Protein AF-F9RQT8-F1 (afdb_monomer_lite)

InterPro domains:
  IPR041223 ApeA, N-terminal domain [PF18862] (18-236)

Foldseek 3Di:
DPQDFDWLQDWDWFWWWWADPNDIWIWIFISHNLDFTKTQTPDPPPCLQAPAKDFDQDWIWIQGPPDRKIKIFARWMRHHGNMITGQKIKTDDDDDPQQFKKKWFKFQPQQQQVAPWDWDDDPVDIDTDQDTDKDWEWADAPRWIKIKMKDKDWDWDDPDPPDIDIDIGIIMMMGTPDTHDDPVRQVVVSVLVQLLVCVQFVANMWGGWMWGARPVCRVPIMIMGGRFNDNDSHRDNHNVNGPHRPVCCVVVVCVHVSVHCSRPDCCSVPVRCVRGPSPSPPVPPCVVVVVVVVVVVVVVVCCVVCVPVWDFDDPVVLVVVLVVVVVVLVVVVVVDPDDPVRVVVSVVVNVVSVPDDRTNDDDD

Sequence (364 aa):
MSKMALNFFENYKFTVKFNFDDKDLTGVLCLNQSGIPSLEIHTDNYFLQFEERRVIREPITCYEIGSNKVFTLHQSELQRGAVIICGFVTTGASIPIDVDLIEVHLTGISTWFERLRSSEITETEFRRCTSVEKFSVNFNFKNNDYTIENHRYVSSTAMTSTEHHLKIQDCFIVKKTNGTFTLNEAESIALEIRSLFSLLLGYSLSIKKLYLIPSKKRGDYQSLIFPSVTYEDKPFDYYQKTLCHVDNLFNWNLWESIIQSYFKVKSFRTIWNRLIIPLSRSKSGTWEYAILSVVVTLEMYCEQESKGKGHKLNRDKYNELKSQLNKTLETFVDENVLSSEDLSVLEGFEIALSNLKNTSHPTL

Secondary structure (DSSP, 8-state):
-------TTS-EEEEEEEEETTEEEEEEEEE-TTS--EEEEE---HHHHH--EEE--SPEEEEETTS--EEEEES-EEETTTEEE-SEEEESSSPPTTEEEEEEEETTHHHHHHTT--EEE-SS-EEE-------EEEEEETTEEEEEEEEEEEEEEESSSS-EEEEEEEEEEEEESSS---HHHHHHHHHHHHHHHHHHHTS---EEEEEEEETT-GGG-EEEE-------S-S-SSGGGSSS-HHHHHHTT-HHHHHHHHHH-HHHHHHTTTTS--GGGTTT--HHHHHHHHHHHHHHHHHHHHTT------HHHHHHHHHHHHHHHHHHHHHS---HHHHHHHHHHHHHHHT----SS---

Organism: NCBI:txid870967

Radius of gyration: 29.22 Å; chains: 1; bounding box: 83×56×71 Å

pLDDT: mean 81.2, std 13.14, range [31.3, 97.56]

Structure (mmCIF, N/CA/C/O backbone):
data_AF-F9RQT8-F1
#
_entry.id   AF-F9RQT8-F1
#
loop_
_atom_site.group_PDB
_atom_site.id
_atom_site.type_symbol
_atom_site.label_atom_id
_atom_site.label_alt_id
_atom_site.label_comp_id
_atom_site.label_asym_id
_atom_site.label_entity_id
_atom_site.label_seq_id
_atom_site.pdbx_PDB_ins_code
_atom_site.Cartn_x
_atom_site.Cartn_y
_atom_site.Cartn_z
_atom_site.occupancy
_atom_site.B_iso_or_equiv
_atom_site.auth_seq_id
_atom_site.auth_comp_id
_atom_site.auth_asym_id
_atom_site.auth_atom_id
_atom_site.pdbx_PDB_model_num
ATOM 1 N N . MET A 1 1 ? 24.099 3.846 2.166 1.00 31.30 1 MET A N 1
ATOM 2 C CA . MET A 1 1 ? 23.333 4.800 1.334 1.00 31.30 1 MET A CA 1
ATOM 3 C C . MET A 1 1 ? 21.859 4.608 1.638 1.00 31.30 1 MET A C 1
ATOM 5 O O . MET A 1 1 ? 21.396 3.478 1.570 1.00 31.30 1 MET A O 1
ATOM 9 N N . SER A 1 2 ? 21.156 5.666 2.047 1.00 35.22 2 SER A N 1
ATOM 10 C CA . SER A 1 2 ? 19.711 5.615 2.299 1.00 35.22 2 SER A CA 1
ATOM 11 C C . SER A 1 2 ? 18.995 5.331 0.977 1.00 35.22 2 SER A C 1
ATOM 13 O O . SER A 1 2 ? 19.032 6.165 0.072 1.00 35.22 2 SER A O 1
ATOM 15 N N . LYS A 1 3 ? 18.416 4.135 0.820 1.00 53.91 3 LYS A N 1
ATOM 16 C CA . LYS A 1 3 ? 17.521 3.852 -0.305 1.00 53.91 3 LYS A CA 1
ATOM 17 C C . LYS A 1 3 ? 16.312 4.768 -0.145 1.00 53.91 3 LYS A C 1
ATOM 19 O O . LYS A 1 3 ? 15.669 4.773 0.901 1.00 53.91 3 LYS A O 1
ATOM 24 N N . MET A 1 4 ? 16.061 5.602 -1.149 1.00 49.84 4 MET A N 1
ATOM 25 C CA . MET A 1 4 ? 15.020 6.623 -1.090 1.00 49.84 4 MET A CA 1
ATOM 26 C C . MET A 1 4 ? 13.660 5.960 -0.836 1.00 49.84 4 MET A C 1
ATOM 28 O O . MET A 1 4 ? 13.161 5.190 -1.656 1.00 49.84 4 MET A O 1
ATOM 32 N N . ALA A 1 5 ? 13.067 6.256 0.318 1.00 62.16 5 ALA A N 1
ATOM 33 C CA . ALA A 1 5 ? 11.741 5.785 0.683 1.00 62.16 5 ALA A CA 1
ATOM 34 C C . ALA A 1 5 ? 10.680 6.625 -0.040 1.00 62.16 5 ALA A C 1
ATOM 36 O O . ALA A 1 5 ? 10.132 7.558 0.546 1.00 62.16 5 ALA A O 1
ATOM 37 N N . LEU A 1 6 ? 10.425 6.304 -1.310 1.00 66.94 6 LEU A N 1
ATOM 38 C CA . LEU A 1 6 ? 9.385 6.942 -2.119 1.00 66.94 6 LEU A CA 1
ATOM 39 C C . LEU A 1 6 ? 8.018 6.794 -1.443 1.00 66.94 6 LEU A C 1
ATOM 41 O O . LEU A 1 6 ? 7.673 5.728 -0.927 1.00 66.94 6 LEU A O 1
ATOM 45 N N . ASN A 1 7 ? 7.273 7.893 -1.405 1.00 66.94 7 ASN A N 1
ATOM 46 C CA . ASN A 1 7 ? 5.955 7.981 -0.797 1.00 66.94 7 ASN A CA 1
ATOM 47 C C . ASN A 1 7 ? 4.893 8.020 -1.896 1.00 66.94 7 ASN A C 1
ATOM 49 O O . ASN A 1 7 ? 4.945 8.872 -2.772 1.00 66.94 7 ASN A O 1
ATOM 53 N N . PHE A 1 8 ? 3.907 7.130 -1.836 1.00 64.81 8 PHE A N 1
ATOM 54 C CA . PHE A 1 8 ? 2.882 7.004 -2.878 1.00 64.81 8 PHE A CA 1
ATOM 55 C C . PHE A 1 8 ? 1.975 8.242 -3.025 1.00 64.81 8 PHE A C 1
ATOM 57 O O . PHE A 1 8 ? 1.252 8.355 -4.012 1.00 64.81 8 PHE A O 1
ATOM 64 N N . PHE A 1 9 ? 1.993 9.155 -2.051 1.00 65.69 9 PHE A N 1
ATOM 65 C CA . PHE A 1 9 ? 1.210 10.396 -2.070 1.00 65.69 9 PHE A CA 1
ATOM 66 C C . PHE A 1 9 ? 1.952 11.598 -2.649 1.00 65.69 9 PHE A C 1
ATOM 68 O O . PHE A 1 9 ? 1.375 12.674 -2.761 1.00 65.69 9 PHE A O 1
ATOM 75 N N . GLU A 1 10 ? 3.225 11.441 -2.994 1.00 73.94 10 GLU A N 1
ATOM 76 C CA . GLU A 1 10 ? 4.016 12.504 -3.601 1.00 73.94 10 GLU A CA 1
ATOM 77 C C . GLU A 1 10 ? 4.075 12.299 -5.116 1.00 73.94 10 GLU A C 1
ATOM 79 O O . GLU A 1 10 ? 4.169 11.174 -5.606 1.00 73.94 10 GLU A O 1
ATOM 84 N N . ASN A 1 11 ? 4.026 13.400 -5.865 1.00 80.62 11 ASN A N 1
ATOM 85 C CA . ASN A 1 11 ? 4.242 13.373 -7.305 1.00 80.62 11 ASN A CA 1
ATOM 86 C C . ASN A 1 11 ? 5.742 13.411 -7.583 1.00 80.62 11 ASN A C 1
ATOM 88 O O . ASN A 1 11 ? 6.412 14.390 -7.247 1.00 80.62 11 ASN A O 1
ATOM 92 N N . TYR A 1 12 ? 6.255 12.381 -8.247 1.00 85.56 12 TYR A N 1
ATOM 93 C CA . TYR A 1 12 ? 7.636 12.356 -8.707 1.00 85.56 12 TYR A CA 1
ATOM 94 C C . TYR A 1 12 ? 7.704 12.306 -10.227 1.00 85.56 12 TYR A C 1
ATOM 96 O O . TYR A 1 12 ? 6.996 11.534 -10.873 1.00 85.56 12 TYR A O 1
ATOM 104 N N . LYS A 1 13 ? 8.611 13.106 -10.790 1.00 90.88 13 LYS A N 1
ATOM 105 C CA . LYS A 1 13 ? 8.991 13.052 -12.199 1.00 90.88 13 LYS A CA 1
ATOM 106 C C . LYS A 1 13 ? 10.493 12.862 -12.288 1.00 90.88 13 LYS A C 1
ATOM 108 O O . LYS A 1 13 ? 11.245 13.662 -11.735 1.00 90.88 13 LYS A O 1
ATOM 113 N N . PHE A 1 14 ? 10.914 11.814 -12.980 1.00 92.19 14 PHE A N 1
ATOM 114 C CA . PHE A 1 14 ? 12.321 11.492 -13.176 1.00 92.19 14 PHE A CA 1
ATOM 115 C C . PHE A 1 14 ? 12.623 11.435 -14.666 1.00 92.19 14 PHE A C 1
ATOM 117 O O . PHE A 1 14 ? 12.021 10.644 -15.388 1.00 92.19 14 PHE A O 1
ATOM 124 N N . THR A 1 15 ? 13.581 12.232 -15.128 1.00 95.75 15 THR A N 1
ATOM 125 C CA . THR A 1 15 ? 14.114 12.069 -16.482 1.00 95.75 15 THR A CA 1
ATOM 126 C C . THR A 1 15 ? 15.036 10.858 -16.483 1.00 95.75 15 THR A C 1
ATOM 128 O O . THR A 1 15 ? 16.015 10.827 -15.736 1.00 95.75 15 THR A O 1
ATOM 131 N N . VAL A 1 16 ? 14.728 9.850 -17.295 1.00 96.12 16 VAL A N 1
ATOM 132 C CA . VAL A 1 16 ? 15.404 8.549 -17.266 1.00 96.12 16 VAL A CA 1
ATOM 133 C C . VAL A 1 16 ? 15.956 8.143 -18.631 1.00 96.12 16 VAL A C 1
ATOM 135 O O . VAL A 1 16 ? 15.436 8.538 -19.674 1.00 96.12 16 VAL A O 1
ATOM 138 N N . LYS A 1 17 ? 17.008 7.323 -18.606 1.00 96.25 17 LYS A N 1
ATOM 139 C CA . LYS A 1 17 ? 17.522 6.532 -19.730 1.00 96.25 17 LYS A CA 1
ATOM 140 C C . LYS A 1 17 ? 17.153 5.072 -19.530 1.00 96.25 17 LYS A C 1
ATOM 142 O O . LYS A 1 17 ? 17.257 4.565 -18.414 1.00 96.25 17 LYS A O 1
ATOM 147 N N . PHE A 1 18 ? 16.740 4.398 -20.589 1.00 95.31 18 PHE A N 1
ATOM 148 C CA . PHE A 1 18 ? 16.357 2.990 -20.541 1.00 95.31 18 PHE A CA 1
ATOM 149 C C . PHE A 1 18 ? 16.546 2.348 -21.911 1.00 95.31 18 PHE A C 1
ATOM 151 O O . PHE A 1 18 ? 16.552 3.039 -22.928 1.00 95.31 18 PHE A O 1
ATOM 158 N N . ASN A 1 19 ? 16.693 1.028 -21.923 1.00 92.62 19 ASN A N 1
ATOM 159 C CA . ASN A 1 19 ? 16.729 0.253 -23.153 1.00 92.62 19 ASN A CA 1
ATOM 160 C C . ASN A 1 19 ? 15.336 -0.324 -23.434 1.00 92.62 19 ASN A C 1
ATOM 162 O O . ASN A 1 19 ? 14.694 -0.868 -22.531 1.00 92.62 19 ASN A O 1
ATOM 166 N N . PHE A 1 20 ? 14.857 -0.170 -24.664 1.00 91.88 20 PHE A N 1
ATOM 167 C CA . PHE A 1 20 ? 13.572 -0.695 -25.113 1.00 91.88 20 PHE A CA 1
ATOM 168 C C . PHE A 1 20 ? 13.659 -1.050 -26.597 1.00 91.88 20 PHE A C 1
ATOM 170 O O . PHE A 1 20 ? 14.084 -0.221 -27.399 1.00 91.88 20 PHE A O 1
ATOM 177 N N . ASP A 1 21 ? 13.273 -2.276 -26.957 1.00 87.94 21 ASP A N 1
ATOM 178 C CA . ASP A 1 21 ? 13.437 -2.843 -28.307 1.00 87.94 21 ASP A CA 1
ATOM 179 C C . ASP A 1 21 ? 14.866 -2.678 -28.856 1.00 87.94 21 ASP A C 1
ATOM 181 O O . ASP A 1 21 ? 15.069 -2.202 -29.976 1.00 87.94 21 ASP A O 1
ATOM 185 N N . ASP A 1 22 ? 15.860 -3.015 -28.027 1.00 87.50 22 ASP A N 1
ATOM 186 C CA . ASP A 1 22 ? 17.293 -2.920 -28.332 1.00 87.50 22 ASP A CA 1
ATOM 187 C C . ASP A 1 22 ? 17.774 -1.502 -28.693 1.00 87.50 22 ASP A C 1
ATOM 189 O O . ASP A 1 22 ? 18.835 -1.317 -29.295 1.00 87.50 22 ASP A O 1
ATOM 193 N N . LYS A 1 23 ? 17.011 -0.474 -28.304 1.00 90.75 23 LYS A N 1
ATOM 194 C CA . LYS A 1 23 ? 17.364 0.935 -28.482 1.00 90.75 23 LYS A CA 1
ATOM 195 C C . LYS A 1 23 ? 17.442 1.643 -27.145 1.00 90.75 23 LYS A C 1
ATOM 197 O O . LYS A 1 23 ? 16.545 1.535 -26.311 1.00 90.75 23 LYS A O 1
ATOM 202 N N . ASP A 1 24 ? 18.491 2.437 -26.983 1.00 93.31 24 ASP A N 1
ATOM 203 C CA . ASP A 1 24 ? 18.615 3.330 -25.841 1.00 93.31 24 ASP A CA 1
ATOM 204 C C . ASP A 1 24 ? 17.757 4.573 -26.071 1.00 93.31 24 ASP A C 1
ATOM 206 O O . ASP A 1 24 ? 17.967 5.344 -27.011 1.00 93.31 24 ASP A O 1
ATOM 210 N N . LEU A 1 25 ? 16.768 4.754 -25.202 1.00 95.06 25 LEU A N 1
ATOM 211 C CA . LEU A 1 25 ? 15.800 5.838 -25.250 1.00 95.06 25 LEU A CA 1
ATOM 212 C C . LEU A 1 25 ? 15.901 6.703 -23.994 1.00 95.06 25 LEU A C 1
ATOM 214 O O . LEU A 1 25 ? 16.476 6.327 -22.967 1.00 95.06 25 LEU A O 1
ATOM 218 N N . THR A 1 26 ? 15.318 7.894 -24.091 1.00 96.25 26 THR A N 1
ATOM 219 C CA . THR A 1 26 ? 15.101 8.776 -22.943 1.00 96.25 26 THR A CA 1
ATOM 220 C C . THR A 1 26 ? 13.615 9.005 -22.753 1.00 96.25 26 THR A C 1
ATOM 222 O O . THR A 1 26 ? 12.831 8.863 -23.690 1.00 96.25 26 THR A O 1
ATOM 225 N N . GLY A 1 27 ? 13.221 9.345 -21.536 1.00 95.94 27 GLY A N 1
ATOM 226 C CA . GLY A 1 27 ? 11.827 9.609 -21.223 1.00 95.94 27 GLY A CA 1
ATOM 227 C C . GLY A 1 27 ? 11.650 10.192 -19.837 1.00 95.94 27 GLY A C 1
ATOM 228 O O . GLY A 1 27 ? 12.627 10.451 -19.127 1.00 95.94 27 GLY A O 1
ATOM 229 N N . VAL A 1 28 ? 10.395 10.376 -19.449 1.00 96.06 28 VAL A N 1
ATOM 230 C CA . VAL A 1 28 ? 10.015 10.857 -18.121 1.00 96.06 28 VAL A CA 1
ATOM 231 C C . VAL A 1 28 ? 9.209 9.777 -17.414 1.00 96.06 28 VAL A C 1
ATOM 233 O O . VAL A 1 28 ? 8.109 9.432 -17.836 1.00 96.06 28 VAL A O 1
ATOM 236 N N . LEU A 1 29 ? 9.765 9.242 -16.326 1.00 93.75 29 LEU A N 1
ATOM 237 C CA . LEU A 1 29 ? 9.053 8.364 -15.404 1.00 93.75 29 LEU A CA 1
ATOM 238 C C . LEU A 1 29 ? 8.240 9.225 -14.432 1.00 93.75 29 LEU A C 1
ATOM 240 O O . LEU A 1 29 ? 8.802 9.927 -13.588 1.00 93.75 29 LEU A O 1
ATOM 244 N N . CYS A 1 30 ? 6.922 9.138 -14.547 1.00 89.81 30 CYS A N 1
ATOM 245 C CA . CYS A 1 30 ? 5.941 9.792 -13.699 1.00 89.81 30 CYS A CA 1
ATOM 246 C C . CYS A 1 30 ? 5.392 8.793 -12.671 1.00 89.81 30 CYS A C 1
ATOM 248 O O . CYS A 1 30 ? 4.695 7.832 -13.010 1.00 89.81 30 CYS A O 1
ATOM 250 N N . LEU A 1 31 ? 5.679 9.046 -11.395 1.00 85.38 31 LEU A N 1
ATOM 251 C CA . LEU A 1 31 ? 5.031 8.388 -10.263 1.00 85.38 31 LEU A CA 1
ATOM 252 C C . LEU A 1 31 ? 4.041 9.395 -9.675 1.00 85.38 31 LEU A C 1
ATOM 254 O O . LEU A 1 31 ? 4.418 10.250 -8.876 1.00 85.38 31 LEU A O 1
ATOM 258 N N . ASN A 1 32 ? 2.797 9.344 -10.145 1.00 69.56 32 ASN A N 1
ATOM 259 C CA . ASN A 1 32 ? 1.766 10.306 -9.768 1.00 69.56 32 ASN A CA 1
ATOM 260 C C . ASN A 1 32 ? 0.979 9.825 -8.542 1.00 69.56 32 ASN A C 1
ATOM 262 O O . ASN A 1 32 ? 0.642 8.643 -8.430 1.00 69.56 32 ASN A O 1
ATOM 266 N N . GLN A 1 33 ? 0.601 10.767 -7.681 1.00 65.00 33 GLN A N 1
ATOM 267 C CA . GLN A 1 33 ? -0.395 10.570 -6.638 1.00 65.00 33 GLN A CA 1
ATOM 268 C C . GLN A 1 33 ? -1.709 10.127 -7.291 1.00 65.00 33 GLN A C 1
ATOM 270 O O . GLN A 1 33 ? -2.244 10.809 -8.165 1.00 65.00 33 GLN A O 1
ATOM 275 N N . SER A 1 34 ? -2.246 8.990 -6.851 1.00 61.22 34 SER A N 1
ATOM 276 C CA . SER A 1 34 ? -3.512 8.435 -7.362 1.00 61.22 34 SER A CA 1
ATOM 277 C C . SER A 1 34 ? -3.517 8.117 -8.868 1.00 61.22 34 SER A C 1
ATOM 279 O O . SER A 1 34 ? -4.569 8.139 -9.506 1.00 61.22 34 SER A O 1
ATOM 281 N N . GLY A 1 35 ? -2.345 7.847 -9.455 1.00 67.81 35 GLY A N 1
ATOM 282 C CA . GLY A 1 35 ? -2.192 7.512 -10.870 1.00 67.81 35 GLY A CA 1
ATOM 283 C C . GLY A 1 35 ? -1.525 6.158 -11.096 1.00 67.81 35 GLY A C 1
ATOM 284 O O . GLY A 1 35 ? -0.867 5.599 -10.217 1.00 67.81 35 GLY A O 1
ATOM 285 N N . ILE A 1 36 ? -1.679 5.631 -12.310 1.00 79.25 36 ILE A N 1
ATOM 286 C CA . ILE A 1 36 ? -0.882 4.493 -12.771 1.00 79.25 36 ILE A CA 1
ATOM 287 C C . ILE A 1 36 ? 0.530 5.016 -13.081 1.00 79.25 36 ILE A C 1
ATOM 289 O O . ILE A 1 36 ? 0.647 5.989 -13.836 1.00 79.25 36 ILE A O 1
ATOM 293 N N . PRO A 1 37 ? 1.600 4.417 -12.522 1.00 85.75 37 PRO A N 1
ATOM 294 C CA . PRO A 1 37 ? 2.961 4.786 -12.879 1.00 85.75 37 PRO A CA 1
ATOM 295 C C . PRO A 1 37 ? 3.173 4.664 -14.389 1.00 85.75 37 PRO A C 1
ATOM 297 O O . PRO A 1 37 ? 2.830 3.644 -14.999 1.00 85.75 37 PRO A O 1
ATOM 300 N N . SER A 1 38 ? 3.717 5.719 -14.987 1.00 90.56 38 SER A N 1
ATOM 301 C CA . SER A 1 38 ? 3.847 5.847 -16.439 1.00 90.56 38 SER A CA 1
ATOM 302 C C . SER A 1 38 ? 5.225 6.355 -16.833 1.00 90.56 38 SER A C 1
ATOM 304 O O . SER A 1 38 ? 5.843 7.137 -16.117 1.00 90.56 38 SER A O 1
ATOM 306 N N . LEU A 1 39 ? 5.711 5.888 -17.975 1.00 94.12 39 LEU A N 1
ATOM 307 C CA . LEU A 1 39 ? 6.948 6.311 -18.608 1.00 94.12 39 LEU A CA 1
ATOM 308 C C . LEU A 1 39 ? 6.609 6.873 -19.985 1.00 94.12 39 LEU A C 1
ATOM 310 O O . LEU A 1 39 ? 6.245 6.131 -20.895 1.00 94.12 39 LEU A O 1
ATOM 314 N N . GLU A 1 40 ? 6.725 8.186 -20.120 1.00 94.81 40 GLU A N 1
ATOM 315 C CA . GLU A 1 40 ? 6.567 8.886 -21.393 1.00 94.81 40 GLU A CA 1
ATOM 316 C C . GLU A 1 40 ? 7.888 8.808 -22.160 1.00 94.81 40 GLU A C 1
ATOM 318 O O . GLU A 1 40 ? 8.921 9.277 -21.678 1.00 94.81 40 GLU A O 1
ATOM 323 N N . ILE A 1 41 ? 7.879 8.178 -23.334 1.00 94.88 41 ILE A N 1
ATOM 324 C CA . ILE A 1 41 ? 9.071 7.996 -24.163 1.00 94.88 41 ILE A CA 1
ATOM 325 C C . ILE A 1 41 ? 9.278 9.251 -25.019 1.00 94.88 41 ILE A C 1
ATOM 327 O O . ILE A 1 41 ? 8.413 9.622 -25.810 1.00 94.88 41 ILE A O 1
ATOM 331 N N . HIS A 1 42 ? 10.458 9.867 -24.945 1.00 93.81 42 HIS A N 1
ATOM 332 C CA . HIS A 1 42 ? 10.850 10.907 -25.894 1.00 93.81 42 HIS A CA 1
ATOM 333 C C . HIS A 1 42 ? 11.282 10.255 -27.210 1.00 93.81 42 HIS A C 1
ATOM 335 O O . HIS A 1 42 ? 12.414 9.781 -27.346 1.00 93.81 42 HIS A O 1
ATOM 341 N N . THR A 1 43 ? 10.370 10.186 -28.178 1.00 88.06 43 THR A N 1
ATOM 342 C CA . THR A 1 43 ? 10.649 9.580 -29.480 1.00 88.06 43 THR A CA 1
ATOM 343 C C . THR A 1 43 ? 9.835 10.210 -30.605 1.00 88.06 43 THR A C 1
ATOM 345 O O . THR A 1 43 ? 8.638 10.445 -30.457 1.00 88.06 43 THR A O 1
ATOM 348 N N . ASP A 1 44 ? 10.480 10.392 -31.759 1.00 86.56 44 ASP A N 1
ATOM 349 C CA . ASP A 1 44 ? 9.835 10.734 -33.036 1.00 86.56 44 ASP A CA 1
ATOM 350 C C . ASP A 1 44 ? 9.483 9.479 -33.858 1.00 86.56 44 ASP A C 1
ATOM 352 O O . ASP A 1 44 ? 9.101 9.555 -35.027 1.00 86.56 44 ASP A O 1
ATOM 356 N N . ASN A 1 45 ? 9.649 8.284 -33.278 1.00 86.25 45 ASN A N 1
ATOM 357 C CA . ASN A 1 45 ? 9.343 7.034 -33.958 1.00 86.25 45 ASN A CA 1
ATOM 358 C C . ASN A 1 45 ? 7.825 6.853 -34.085 1.00 86.25 45 ASN A C 1
ATOM 360 O O . ASN A 1 45 ? 7.152 6.466 -33.127 1.00 86.25 45 ASN A O 1
ATOM 364 N N . TYR A 1 46 ? 7.312 7.058 -35.299 1.00 85.44 46 TYR A N 1
ATOM 365 C CA . TYR A 1 46 ? 5.904 6.870 -35.648 1.00 85.44 46 TYR A CA 1
ATOM 366 C C . TYR A 1 46 ? 5.337 5.517 -35.196 1.00 85.44 46 TYR A C 1
ATOM 368 O O . TYR A 1 46 ? 4.204 5.467 -34.727 1.00 85.44 46 TYR A O 1
ATOM 376 N N . PHE A 1 47 ? 6.108 4.427 -35.262 1.00 84.12 47 PHE A N 1
ATOM 377 C CA . PHE A 1 47 ? 5.614 3.120 -34.819 1.00 84.12 47 PHE A CA 1
ATOM 378 C C . PHE A 1 47 ? 5.271 3.121 -33.326 1.00 84.12 47 PHE A C 1
ATOM 380 O O . PHE A 1 47 ? 4.192 2.679 -32.957 1.00 84.12 47 PHE A O 1
ATOM 387 N N . LEU A 1 48 ? 6.130 3.699 -32.482 1.00 85.38 48 LEU A N 1
ATOM 388 C CA . LEU A 1 48 ? 5.892 3.782 -31.036 1.00 85.38 48 LEU A CA 1
ATOM 389 C C . LEU A 1 48 ? 4.786 4.784 -30.677 1.00 85.38 48 LEU A C 1
ATOM 391 O O . LEU A 1 48 ? 4.078 4.597 -29.691 1.00 85.38 48 LEU A O 1
ATOM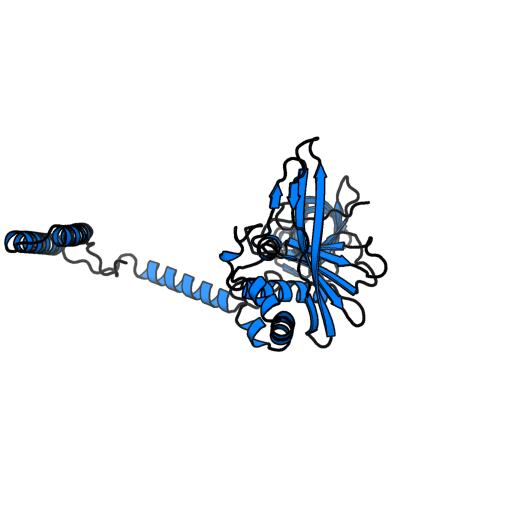 395 N N . GLN A 1 49 ? 4.621 5.850 -31.464 1.00 85.25 49 GLN A N 1
ATOM 396 C CA . GLN A 1 49 ? 3.586 6.857 -31.217 1.00 85.25 49 GLN A CA 1
ATOM 397 C C . GLN A 1 49 ? 2.173 6.352 -31.543 1.00 85.25 49 GLN A C 1
ATOM 399 O O . GLN A 1 49 ? 1.217 6.702 -30.845 1.00 85.25 49 GLN A O 1
ATOM 404 N N . PHE A 1 50 ? 2.033 5.540 -32.594 1.00 85.38 50 PHE A N 1
ATOM 405 C CA . PHE A 1 50 ? 0.738 5.076 -33.099 1.00 85.38 50 PHE A CA 1
ATOM 406 C C . PHE A 1 50 ? 0.392 3.632 -32.713 1.00 85.38 50 PHE A C 1
ATOM 408 O O . PHE A 1 50 ? -0.710 3.182 -33.020 1.00 85.38 50 PHE A O 1
ATOM 415 N N . GLU A 1 51 ? 1.279 2.916 -32.021 1.00 84.12 51 GLU A N 1
ATOM 416 C CA . GLU A 1 51 ? 0.975 1.591 -31.482 1.00 84.12 51 GLU A CA 1
ATOM 417 C C . GLU A 1 51 ? -0.143 1.681 -30.437 1.00 84.12 51 GLU A C 1
ATOM 419 O O . GLU A 1 51 ? -0.013 2.366 -29.425 1.00 84.12 51 GLU A O 1
ATOM 424 N N . GLU A 1 52 ? -1.272 1.013 -30.691 1.00 81.69 52 GLU A N 1
ATOM 425 C CA . GLU A 1 52 ? -2.441 1.111 -29.811 1.00 81.69 52 GLU A CA 1
ATOM 426 C C . GLU A 1 52 ? -2.172 0.484 -28.446 1.00 81.69 52 GLU A C 1
ATOM 428 O O . GLU A 1 52 ? -2.515 1.064 -27.414 1.00 81.69 52 GLU A O 1
ATOM 433 N N . ARG A 1 53 ? -1.580 -0.716 -28.452 1.00 88.06 53 ARG A N 1
ATOM 434 C CA . ARG A 1 53 ? -1.376 -1.517 -27.251 1.00 88.06 53 ARG A CA 1
ATOM 435 C C . ARG A 1 53 ? -0.351 -2.627 -27.472 1.00 88.06 53 ARG A C 1
ATOM 437 O O . ARG A 1 53 ? -0.569 -3.497 -28.313 1.00 88.06 53 ARG A O 1
ATOM 444 N N . ARG A 1 54 ? 0.683 -2.699 -26.627 1.00 89.06 54 ARG A N 1
ATOM 445 C CA . ARG A 1 54 ? 1.623 -3.835 -26.596 1.00 89.06 54 ARG A CA 1
ATOM 446 C C . ARG A 1 54 ? 2.009 -4.237 -25.184 1.00 89.06 54 ARG A C 1
ATOM 448 O O . ARG A 1 54 ? 2.566 -3.446 -24.429 1.00 89.06 54 ARG A O 1
ATOM 455 N N . VAL A 1 55 ? 1.762 -5.500 -24.839 1.00 88.31 55 VAL A N 1
ATOM 456 C CA . VAL A 1 55 ? 2.202 -6.078 -23.561 1.00 88.31 55 VAL A CA 1
ATOM 457 C C . VAL A 1 55 ? 3.703 -6.341 -23.613 1.00 88.31 55 VAL A C 1
ATOM 459 O O . VAL A 1 55 ? 4.189 -7.019 -24.517 1.00 88.31 55 VAL A O 1
ATOM 462 N N . ILE A 1 56 ? 4.426 -5.836 -22.619 1.00 88.94 56 ILE A N 1
ATOM 463 C CA . ILE A 1 56 ? 5.874 -5.983 -22.495 1.00 88.94 56 ILE A CA 1
ATOM 464 C C . ILE A 1 56 ? 6.132 -7.100 -21.481 1.00 88.94 56 ILE A C 1
ATOM 466 O O . ILE A 1 56 ? 5.665 -7.037 -20.343 1.00 88.94 56 ILE A O 1
ATOM 470 N N . ARG A 1 57 ? 6.817 -8.164 -21.917 1.00 85.56 57 ARG A N 1
ATOM 471 C CA . ARG A 1 57 ? 7.031 -9.367 -21.093 1.00 85.56 57 ARG A CA 1
ATOM 472 C C . ARG A 1 57 ? 8.099 -9.160 -20.027 1.00 85.56 57 ARG A C 1
ATOM 474 O O . ARG A 1 57 ? 7.894 -9.561 -18.886 1.00 85.56 57 ARG A O 1
ATOM 481 N N . GLU A 1 58 ? 9.205 -8.536 -20.414 1.00 88.62 58 GLU A N 1
ATOM 482 C CA . GLU A 1 58 ? 10.350 -8.328 -19.536 1.00 88.62 58 GLU A CA 1
ATOM 483 C C . GLU A 1 58 ? 10.252 -6.992 -18.785 1.00 88.62 58 GLU A C 1
ATOM 485 O O . GLU A 1 58 ? 9.709 -6.019 -19.320 1.00 88.62 58 GLU A O 1
ATOM 490 N N . PRO A 1 59 ? 10.769 -6.910 -17.548 1.00 91.00 59 PRO A N 1
ATOM 491 C CA . PRO A 1 59 ? 10.860 -5.647 -16.831 1.00 91.00 59 PRO A CA 1
ATOM 492 C C . PRO A 1 59 ? 11.753 -4.635 -17.559 1.00 91.00 59 PRO A C 1
ATOM 494 O O . PRO A 1 59 ? 12.755 -5.001 -18.171 1.00 91.00 59 PRO A O 1
ATOM 497 N N . ILE A 1 60 ? 11.422 -3.349 -17.447 1.00 93.19 60 ILE A N 1
ATOM 498 C CA . ILE A 1 60 ? 12.224 -2.262 -18.027 1.00 93.19 60 ILE A CA 1
ATOM 499 C C . ILE A 1 60 ? 13.008 -1.578 -16.919 1.00 93.19 60 ILE A C 1
ATOM 501 O O . ILE A 1 60 ? 12.417 -1.054 -15.975 1.00 93.19 60 ILE A O 1
ATOM 505 N N . THR A 1 61 ? 14.330 -1.534 -17.057 1.00 94.25 61 THR A N 1
ATOM 506 C CA . THR A 1 61 ? 15.209 -0.831 -16.118 1.00 94.25 61 THR A CA 1
ATOM 507 C C . THR A 1 61 ? 15.473 0.594 -16.597 1.00 94.25 61 THR A C 1
ATOM 509 O O . THR A 1 61 ? 16.002 0.819 -17.685 1.00 94.25 61 THR A O 1
ATOM 512 N N . CYS A 1 62 ? 15.129 1.562 -15.756 1.00 93.94 62 CYS A N 1
ATOM 513 C CA . CYS A 1 62 ? 15.280 2.991 -15.979 1.00 93.94 62 CYS A CA 1
ATOM 514 C C . CYS A 1 62 ? 16.339 3.582 -15.044 1.00 93.94 62 CYS A C 1
ATOM 5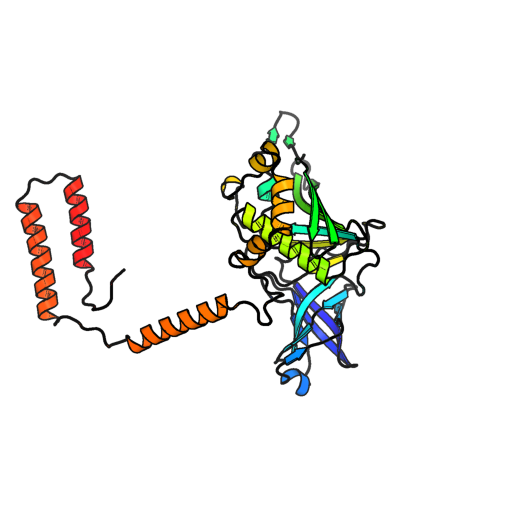16 O O . CYS A 1 62 ? 16.267 3.429 -13.825 1.00 93.94 62 CYS A O 1
ATOM 518 N N . TYR A 1 63 ? 17.284 4.323 -15.612 1.00 94.38 63 TYR A N 1
ATOM 519 C CA . TYR A 1 63 ? 18.358 5.016 -14.904 1.00 94.38 63 TYR A CA 1
ATOM 520 C C . TYR A 1 63 ? 18.083 6.519 -14.909 1.00 94.38 63 TYR A C 1
ATOM 522 O O . TYR A 1 63 ? 17.953 7.110 -15.979 1.00 94.38 63 TYR A O 1
ATOM 530 N N . GLU A 1 64 ? 17.982 7.152 -13.739 1.00 94.06 64 GLU A N 1
ATOM 531 C CA . GLU A 1 64 ? 17.779 8.604 -13.648 1.00 94.06 64 GLU A CA 1
ATOM 532 C C . GLU A 1 64 ? 18.988 9.356 -14.224 1.00 94.06 64 GLU A C 1
ATOM 534 O O . GLU A 1 64 ? 20.138 9.083 -13.886 1.00 94.06 64 GLU A O 1
ATOM 539 N N . ILE A 1 65 ? 18.741 10.328 -15.101 1.00 92.06 65 ILE A N 1
ATOM 540 C CA . ILE A 1 65 ? 19.799 11.168 -15.661 1.00 92.06 65 ILE A CA 1
ATOM 541 C C . ILE A 1 65 ? 20.270 12.149 -14.586 1.00 92.06 65 ILE A C 1
ATOM 543 O O . ILE A 1 65 ? 19.475 12.890 -14.018 1.00 92.06 65 ILE A O 1
ATOM 547 N N . GLY A 1 66 ? 21.580 12.188 -14.336 1.00 87.44 66 GLY A N 1
ATOM 548 C CA . GLY A 1 66 ? 22.177 13.101 -13.354 1.00 87.44 66 GLY A CA 1
ATOM 549 C C . GLY A 1 66 ? 22.103 12.605 -11.908 1.00 87.44 66 GLY A C 1
ATOM 550 O O . GLY A 1 66 ? 22.487 13.330 -10.994 1.00 87.44 66 GLY A O 1
ATOM 551 N N . SER A 1 67 ? 21.652 11.370 -11.685 1.00 85.56 67 SER A N 1
ATOM 552 C CA . SER A 1 67 ? 21.643 10.725 -10.375 1.00 85.56 67 SER A CA 1
ATOM 553 C C . SER A 1 67 ? 22.019 9.238 -10.506 1.00 85.56 67 SER A C 1
ATOM 555 O O . SER A 1 67 ? 22.054 8.691 -11.602 1.00 85.56 67 SER A O 1
ATOM 557 N N . ASN A 1 68 ? 22.303 8.569 -9.3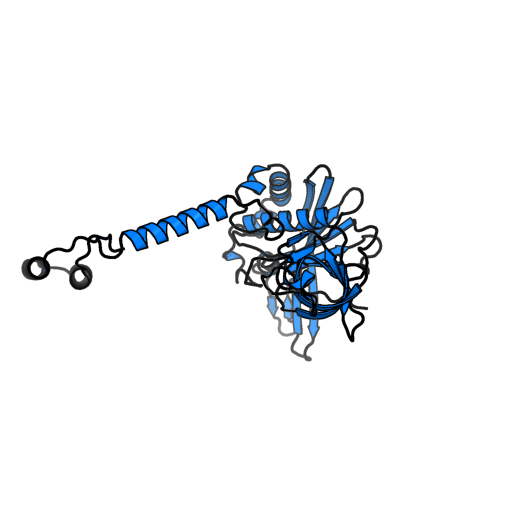86 1.00 83.62 68 ASN A N 1
ATOM 558 C CA . ASN A 1 68 ? 22.550 7.119 -9.354 1.00 83.62 68 ASN A CA 1
ATOM 559 C C . ASN A 1 68 ? 21.287 6.308 -9.009 1.00 83.62 68 ASN A C 1
ATOM 561 O O . ASN A 1 68 ? 21.386 5.172 -8.537 1.00 83.62 68 ASN A O 1
ATOM 565 N N . LYS A 1 69 ? 20.090 6.886 -9.166 1.00 88.19 69 LYS A N 1
ATOM 566 C CA . LYS A 1 69 ? 18.840 6.168 -8.901 1.00 88.19 69 LYS A CA 1
ATOM 567 C C . LYS A 1 69 ? 18.469 5.287 -10.083 1.00 88.19 69 LYS A C 1
ATOM 569 O O . LYS A 1 69 ? 18.568 5.682 -11.243 1.00 88.19 69 LYS A O 1
ATOM 574 N N . VAL A 1 70 ? 17.993 4.096 -9.748 1.00 90.75 70 VAL A N 1
ATOM 575 C CA . VAL A 1 70 ? 17.516 3.106 -10.708 1.00 90.75 70 VAL A CA 1
ATOM 576 C C . VAL A 1 70 ? 16.103 2.704 -10.324 1.00 90.75 70 VAL A C 1
ATOM 578 O O . VAL A 1 70 ? 15.807 2.526 -9.140 1.00 90.75 70 VAL A O 1
ATOM 581 N N . PHE A 1 71 ? 15.251 2.549 -11.324 1.00 91.19 71 PHE A N 1
ATOM 582 C CA . PHE A 1 71 ? 13.877 2.092 -11.202 1.00 91.19 71 PHE A CA 1
ATOM 583 C C . PHE A 1 71 ? 13.680 0.910 -12.140 1.00 91.19 71 PHE A C 1
ATOM 585 O O . PHE A 1 71 ? 14.218 0.916 -13.241 1.00 91.19 71 PHE A O 1
ATOM 592 N N . THR A 1 72 ? 12.899 -0.082 -11.734 1.00 91.69 72 THR A N 1
ATOM 593 C CA . THR A 1 72 ? 12.512 -1.184 -12.620 1.00 91.69 72 THR A CA 1
ATOM 594 C C . THR A 1 72 ? 10.996 -1.232 -12.717 1.00 91.69 72 THR A C 1
ATOM 596 O O . THR A 1 72 ? 10.319 -1.287 -11.691 1.00 91.69 72 THR A O 1
ATOM 599 N N . LEU A 1 73 ? 10.474 -1.167 -13.939 1.00 91.44 73 LEU A N 1
ATOM 600 C CA . LEU A 1 73 ? 9.051 -1.167 -14.264 1.00 91.44 73 LEU A CA 1
ATOM 601 C C . LEU A 1 73 ? 8.624 -2.593 -14.596 1.00 91.44 73 LEU A C 1
ATOM 603 O O . LEU A 1 73 ? 9.229 -3.239 -15.453 1.00 91.44 73 LEU A O 1
ATOM 607 N N . HIS A 1 74 ? 7.563 -3.068 -13.954 1.00 88.44 74 HIS A N 1
ATOM 608 C CA . HIS A 1 74 ? 7.079 -4.440 -14.079 1.00 88.44 74 HIS A CA 1
ATOM 609 C C . HIS A 1 74 ? 5.645 -4.482 -14.598 1.00 88.44 74 HIS A C 1
ATOM 611 O O . HIS A 1 74 ? 4.856 -3.562 -14.374 1.00 88.44 74 HIS A O 1
ATOM 617 N N . GLN A 1 75 ? 5.286 -5.599 -15.239 1.00 87.12 75 GLN A N 1
ATOM 618 C CA . GLN A 1 75 ? 3.964 -5.796 -15.851 1.00 87.12 75 GLN A CA 1
ATOM 619 C C . GLN A 1 75 ? 3.595 -4.636 -16.795 1.00 87.12 75 GLN A C 1
ATOM 621 O O . GLN A 1 75 ? 2.498 -4.072 -16.736 1.00 87.12 75 GLN A O 1
ATOM 626 N N . SER A 1 76 ? 4.558 -4.253 -17.628 1.00 90.56 76 SER A N 1
ATOM 627 C CA . SER A 1 76 ? 4.493 -3.048 -18.444 1.00 90.56 76 SER A CA 1
ATOM 628 C C . SER A 1 76 ? 3.647 -3.249 -19.702 1.00 90.56 76 SER A C 1
ATOM 630 O O . SER A 1 76 ? 3.571 -4.336 -20.279 1.00 90.56 76 SER A O 1
ATOM 632 N N . GLU A 1 77 ? 2.998 -2.183 -20.148 1.00 90.69 77 GLU A N 1
ATOM 633 C CA . GLU A 1 77 ? 2.233 -2.147 -21.386 1.00 90.69 77 GLU A CA 1
ATOM 634 C C . GLU A 1 77 ? 2.452 -0.807 -22.084 1.00 90.69 77 GLU A C 1
ATOM 636 O O . GLU A 1 77 ? 2.221 0.246 -21.493 1.00 90.69 77 GLU A O 1
ATOM 641 N N . LEU A 1 78 ? 2.883 -0.855 -23.341 1.00 90.88 78 LEU A N 1
ATOM 642 C CA . LEU A 1 78 ? 2.942 0.312 -24.208 1.00 90.88 78 LEU A CA 1
ATOM 643 C C . LEU A 1 78 ? 1.523 0.669 -24.660 1.00 90.88 78 LEU A C 1
ATOM 645 O O . LEU A 1 78 ? 0.786 -0.200 -25.128 1.00 90.88 78 LEU A O 1
ATOM 649 N N . GLN A 1 79 ? 1.168 1.936 -24.498 1.00 89.31 79 GLN A N 1
ATOM 650 C CA . GLN A 1 79 ? -0.062 2.574 -24.946 1.00 89.31 79 GLN A CA 1
ATOM 651 C C . GLN A 1 79 ? 0.241 3.557 -26.074 1.00 89.31 79 GLN A C 1
ATOM 653 O O . GLN A 1 79 ? 1.364 4.061 -26.207 1.00 89.31 79 GLN A O 1
ATOM 658 N N . ARG A 1 80 ? -0.817 3.910 -26.806 1.00 86.44 80 ARG A N 1
ATOM 659 C CA . ARG A 1 80 ? -0.800 4.997 -27.784 1.00 86.44 80 ARG A CA 1
ATOM 660 C C . ARG A 1 80 ? -0.200 6.282 -27.203 1.00 86.44 80 ARG A C 1
ATOM 662 O O . ARG A 1 80 ? -0.486 6.657 -26.069 1.00 86.44 80 ARG A O 1
ATOM 669 N N . GLY A 1 81 ? 0.582 6.981 -28.026 1.00 88.62 81 GLY A N 1
ATOM 670 C CA . GLY A 1 81 ? 1.296 8.199 -27.636 1.00 88.62 81 GLY A CA 1
ATOM 671 C C . GLY A 1 81 ? 2.687 7.938 -27.059 1.00 88.62 81 GLY A C 1
ATOM 672 O O . GLY A 1 81 ? 3.232 8.820 -26.407 1.00 88.62 81 GLY A O 1
ATOM 673 N N . ALA A 1 82 ? 3.256 6.749 -27.295 1.00 91.38 82 ALA A N 1
ATOM 674 C CA . ALA A 1 82 ? 4.558 6.337 -26.772 1.00 91.38 82 ALA A CA 1
ATOM 675 C C . ALA A 1 82 ? 4.637 6.414 -25.233 1.00 91.38 82 ALA A C 1
ATOM 677 O O . ALA A 1 82 ? 5.622 6.882 -24.662 1.00 91.38 82 ALA A O 1
ATOM 678 N N . VAL A 1 83 ? 3.584 5.943 -24.556 1.00 92.00 83 VAL A N 1
ATOM 679 C CA . VAL A 1 83 ? 3.499 5.918 -23.090 1.00 92.00 83 VAL A CA 1
ATOM 680 C C . VAL A 1 83 ? 3.503 4.479 -22.607 1.00 92.00 83 VAL A C 1
ATOM 682 O O . VAL A 1 83 ? 2.638 3.693 -22.977 1.00 92.00 83 VAL A O 1
ATOM 685 N N . ILE A 1 84 ? 4.443 4.119 -21.742 1.00 91.88 84 ILE A N 1
ATOM 686 C CA . ILE A 1 84 ? 4.450 2.817 -21.076 1.00 91.88 84 ILE A CA 1
ATOM 687 C C . ILE A 1 84 ? 3.783 2.968 -19.716 1.00 91.88 84 ILE A C 1
ATOM 689 O O . ILE A 1 84 ? 4.273 3.698 -18.862 1.00 91.88 84 ILE A O 1
ATOM 693 N N . ILE A 1 85 ? 2.689 2.251 -19.489 1.00 90.38 85 ILE A N 1
ATOM 694 C CA . ILE A 1 85 ? 2.097 2.095 -18.157 1.00 90.38 85 ILE A CA 1
ATOM 695 C C . ILE A 1 85 ? 2.617 0.812 -17.515 1.00 90.38 85 ILE A C 1
ATOM 697 O O . ILE A 1 85 ? 2.912 -0.155 -18.216 1.00 90.38 85 ILE A O 1
ATOM 701 N N . CYS A 1 86 ? 2.714 0.766 -16.190 1.00 86.94 86 CYS A N 1
ATOM 702 C CA . CYS A 1 86 ? 3.180 -0.431 -15.489 1.00 86.94 86 CYS A CA 1
ATOM 703 C C . CYS A 1 86 ? 2.324 -0.767 -14.267 1.00 86.94 86 CYS A C 1
ATOM 705 O O . CYS A 1 86 ? 1.684 0.097 -13.664 1.00 86.94 86 CYS A O 1
ATOM 707 N N . GLY A 1 87 ? 2.292 -2.059 -13.930 1.00 79.56 87 GLY A N 1
ATOM 708 C CA . GLY A 1 87 ? 1.559 -2.567 -12.772 1.00 79.56 87 GLY A CA 1
ATOM 709 C C . GLY A 1 87 ? 2.246 -2.210 -11.459 1.00 79.56 87 GLY A C 1
ATOM 710 O O . GLY A 1 87 ? 1.569 -1.923 -10.477 1.00 79.56 87 GLY A O 1
ATOM 711 N N . PHE A 1 88 ? 3.581 -2.177 -11.441 1.00 84.00 88 PHE A N 1
ATOM 712 C CA . PHE A 1 88 ? 4.357 -1.667 -10.313 1.00 84.00 88 PHE A CA 1
ATOM 713 C C . PHE A 1 88 ? 5.800 -1.311 -10.693 1.00 84.00 88 PHE A C 1
ATOM 715 O O . PHE A 1 88 ? 6.334 -1.763 -11.705 1.00 84.00 88 PHE A O 1
ATOM 722 N N . VAL A 1 89 ? 6.441 -0.513 -9.840 1.00 87.56 89 VAL A N 1
ATOM 723 C CA . VAL A 1 89 ? 7.819 -0.034 -9.941 1.00 87.56 89 VAL A CA 1
ATOM 724 C C . VAL A 1 89 ? 8.589 -0.445 -8.686 1.00 87.56 89 VAL A C 1
ATOM 726 O O . VAL A 1 89 ? 8.131 -0.213 -7.569 1.00 87.56 89 VAL A O 1
ATOM 729 N N . THR A 1 90 ? 9.774 -1.028 -8.848 1.00 88.19 90 THR A N 1
ATOM 730 C CA . THR A 1 90 ? 10.726 -1.257 -7.746 1.00 88.19 90 THR A CA 1
ATOM 731 C C . THR A 1 90 ? 11.869 -0.254 -7.807 1.00 88.19 90 THR A C 1
ATOM 733 O O . THR A 1 90 ? 12.312 0.121 -8.893 1.00 88.19 90 THR A O 1
ATOM 736 N N . THR A 1 91 ? 12.404 0.139 -6.650 1.00 85.81 91 THR A N 1
ATOM 737 C CA . THR A 1 91 ? 13.675 0.879 -6.597 1.00 85.81 91 THR A CA 1
ATOM 738 C C . THR A 1 91 ? 14.872 -0.070 -6.677 1.00 85.81 91 THR A C 1
ATOM 740 O O . THR A 1 91 ? 14.983 -1.023 -5.910 1.00 85.81 91 THR A O 1
ATOM 743 N N . GLY A 1 92 ? 15.799 0.214 -7.591 1.00 82.56 92 GLY A N 1
ATOM 744 C CA . GLY A 1 92 ? 16.957 -0.623 -7.912 1.00 82.56 92 GLY A CA 1
ATOM 745 C C . GLY A 1 92 ? 16.819 -1.369 -9.243 1.00 82.56 92 GLY A C 1
ATOM 746 O O . GLY A 1 92 ? 15.739 -1.431 -9.826 1.00 82.56 92 GLY A O 1
ATOM 747 N N . ALA A 1 93 ? 17.943 -1.918 -9.718 1.00 74.25 93 ALA A N 1
ATOM 748 C CA . ALA A 1 93 ? 18.051 -2.643 -10.992 1.00 74.25 93 ALA A CA 1
ATOM 749 C C . ALA A 1 93 ? 17.631 -4.122 -10.904 1.00 74.25 93 ALA A C 1
ATOM 751 O O . ALA A 1 93 ? 17.345 -4.755 -11.913 1.00 74.25 93 ALA A O 1
ATOM 752 N N . SER A 1 94 ? 17.653 -4.699 -9.702 1.00 72.44 94 SER A N 1
ATOM 753 C CA . SER A 1 94 ? 17.413 -6.124 -9.470 1.00 72.44 94 SER A CA 1
ATOM 754 C C . SER A 1 94 ? 16.657 -6.314 -8.168 1.00 72.44 94 SER A C 1
ATOM 756 O O . SER A 1 94 ? 16.999 -5.668 -7.183 1.00 72.44 94 SER A O 1
ATOM 758 N N . ILE A 1 95 ? 15.692 -7.225 -8.135 1.00 69.50 95 ILE A N 1
ATOM 759 C CA . ILE A 1 95 ? 14.941 -7.585 -6.922 1.00 69.50 95 ILE A CA 1
ATOM 760 C C . ILE A 1 95 ? 15.911 -8.214 -5.904 1.00 69.50 95 ILE A C 1
ATOM 762 O O . ILE A 1 95 ? 16.820 -8.937 -6.324 1.00 69.50 95 ILE A O 1
ATOM 766 N N . PRO A 1 96 ? 15.779 -7.971 -4.585 1.00 69.56 96 PRO A N 1
ATOM 767 C CA . PRO A 1 96 ? 16.655 -8.593 -3.610 1.00 69.56 96 PRO A CA 1
ATOM 768 C C . PRO A 1 96 ? 16.423 -10.102 -3.633 1.00 69.56 96 PRO A C 1
ATOM 770 O O . PRO A 1 96 ? 15.289 -10.577 -3.714 1.00 69.56 96 PRO A O 1
ATOM 773 N N . ILE A 1 97 ? 17.510 -10.857 -3.550 1.00 72.75 97 ILE A N 1
ATOM 774 C CA . ILE A 1 97 ? 17.443 -12.303 -3.363 1.00 72.75 97 ILE A CA 1
ATOM 775 C C . ILE A 1 97 ? 17.036 -12.555 -1.902 1.00 72.75 97 ILE A C 1
ATOM 777 O O . ILE A 1 97 ? 17.357 -11.760 -1.017 1.00 72.75 97 ILE A O 1
ATOM 781 N N . ASP A 1 98 ? 16.319 -13.647 -1.648 1.00 84.00 98 ASP A N 1
ATOM 782 C CA . ASP A 1 98 ? 15.927 -14.079 -0.302 1.00 84.00 98 ASP A CA 1
ATOM 783 C C . ASP A 1 98 ? 14.970 -13.144 0.463 1.00 84.00 98 ASP A C 1
ATOM 785 O O . ASP A 1 98 ? 15.027 -13.060 1.690 1.00 84.00 98 ASP A O 1
ATOM 789 N N . VAL A 1 99 ? 14.062 -12.449 -0.233 1.00 88.31 99 VAL A N 1
ATOM 790 C CA . VAL A 1 99 ? 12.982 -11.686 0.423 1.00 88.31 99 VAL A CA 1
ATOM 791 C C . VAL A 1 99 ? 12.001 -12.652 1.081 1.00 88.31 99 VAL A C 1
ATOM 793 O O . VAL A 1 99 ? 11.244 -13.324 0.394 1.00 88.31 99 VAL A O 1
ATOM 796 N N . ASP A 1 100 ? 11.970 -12.702 2.404 1.00 91.44 100 ASP A N 1
ATOM 797 C CA . ASP A 1 100 ? 11.056 -13.527 3.207 1.00 91.44 100 ASP A CA 1
ATOM 798 C C . ASP A 1 100 ? 10.195 -12.686 4.164 1.00 91.44 100 ASP A C 1
ATOM 800 O O . ASP A 1 100 ? 9.381 -13.228 4.917 1.00 91.44 100 ASP A O 1
ATOM 804 N N . LEU A 1 101 ? 10.336 -11.357 4.101 1.00 93.06 101 LEU A N 1
ATOM 805 C CA . LEU A 1 101 ? 9.573 -10.389 4.874 1.00 93.06 101 LEU A CA 1
ATOM 806 C C . LEU A 1 101 ? 9.094 -9.242 3.978 1.00 93.06 101 LEU A C 1
ATOM 808 O O . LEU A 1 101 ? 9.842 -8.720 3.148 1.00 93.06 101 LEU A O 1
ATOM 812 N N . ILE A 1 102 ? 7.849 -8.823 4.183 1.00 93.75 102 ILE A N 1
ATOM 813 C CA . ILE A 1 102 ? 7.307 -7.588 3.622 1.00 93.75 102 ILE A CA 1
ATOM 814 C C . ILE A 1 102 ? 6.799 -6.678 4.737 1.00 93.75 102 ILE A C 1
ATOM 816 O O . ILE A 1 102 ? 6.255 -7.140 5.737 1.00 93.75 102 ILE A O 1
ATOM 820 N N . GLU A 1 103 ? 6.969 -5.376 4.555 1.00 93.94 103 GLU A N 1
ATOM 821 C CA . GLU A 1 103 ? 6.523 -4.354 5.499 1.00 93.94 103 GLU A CA 1
ATOM 822 C C . GLU A 1 103 ? 5.506 -3.445 4.813 1.00 93.94 103 GLU A C 1
ATOM 824 O O . GLU A 1 103 ? 5.829 -2.727 3.864 1.00 93.94 103 GLU A O 1
ATOM 829 N N . VAL A 1 104 ? 4.262 -3.506 5.280 1.00 93.44 104 VAL A N 1
ATOM 830 C CA . VAL A 1 104 ? 3.105 -2.848 4.677 1.00 93.44 104 VAL A CA 1
ATOM 831 C C . VAL A 1 104 ? 2.710 -1.644 5.525 1.00 93.44 104 VAL A C 1
ATOM 833 O O . VAL A 1 104 ? 2.207 -1.785 6.640 1.00 93.44 104 VAL A O 1
ATOM 836 N N . HIS A 1 105 ? 2.902 -0.445 4.982 1.00 91.44 105 HIS A N 1
ATOM 837 C CA . HIS A 1 105 ? 2.422 0.802 5.578 1.00 91.44 105 HIS A CA 1
ATOM 838 C C . HIS A 1 105 ? 1.108 1.177 4.922 1.00 91.44 105 HIS A C 1
ATOM 840 O O . HIS A 1 105 ? 1.081 1.396 3.711 1.00 91.44 105 HIS A O 1
ATOM 846 N N . LEU A 1 106 ? 0.036 1.301 5.698 1.00 89.69 106 LEU A N 1
ATOM 847 C CA . LEU A 1 106 ? -1.242 1.793 5.190 1.00 89.69 106 LEU A CA 1
ATOM 848 C C . LEU A 1 106 ? -1.541 3.195 5.730 1.00 89.69 106 LEU A C 1
ATOM 850 O O . LEU A 1 106 ? -1.088 3.564 6.816 1.00 89.69 106 LEU A O 1
ATOM 854 N N . THR A 1 107 ? -2.332 3.974 4.995 1.00 87.75 107 THR A N 1
ATOM 855 C CA . THR A 1 107 ? -2.873 5.240 5.507 1.00 87.75 107 THR A CA 1
ATOM 856 C C . THR A 1 107 ? -3.805 5.010 6.693 1.00 87.75 107 THR A C 1
ATOM 858 O O . THR A 1 107 ? -4.379 3.935 6.845 1.00 87.75 107 THR A O 1
ATOM 861 N N . GLY A 1 108 ? -3.934 6.006 7.573 1.00 87.81 108 GLY A N 1
ATOM 862 C CA . GLY A 1 108 ? -4.837 5.964 8.734 1.00 87.81 108 GLY A CA 1
ATOM 863 C C . GLY A 1 108 ? -4.443 5.001 9.864 1.00 87.81 108 GLY A C 1
ATOM 864 O O . GLY A 1 108 ? -4.892 5.188 10.990 1.00 87.81 108 GLY A O 1
ATOM 865 N N . ILE A 1 109 ? -3.565 4.019 9.627 1.00 91.00 109 ILE A N 1
ATOM 866 C CA . ILE A 1 109 ? -3.191 3.013 10.634 1.00 91.00 109 ILE A CA 1
ATOM 867 C C . ILE A 1 109 ? -2.499 3.633 11.845 1.00 91.00 109 ILE A C 1
ATOM 869 O O . ILE A 1 109 ? -2.885 3.319 12.969 1.00 91.00 109 ILE A O 1
ATOM 873 N N . SER A 1 110 ? -1.565 4.571 11.652 1.00 90.25 110 SER A N 1
ATOM 874 C CA . SER A 1 110 ? -0.979 5.288 12.791 1.00 90.25 110 SER A CA 1
ATOM 875 C C . SER A 1 110 ? -2.042 6.029 13.602 1.00 90.25 110 SER A C 1
ATOM 877 O O . SER A 1 110 ? -2.053 5.945 14.823 1.00 90.25 110 SER A O 1
ATOM 879 N N . THR A 1 111 ? -2.982 6.711 12.937 1.00 89.19 111 THR A N 1
ATOM 880 C CA . THR A 1 111 ? -4.091 7.419 13.600 1.00 89.19 111 THR A CA 1
ATOM 881 C C . THR A 1 111 ? -4.988 6.461 14.381 1.00 89.19 111 THR A C 1
ATOM 883 O O . THR A 1 111 ? -5.454 6.801 15.465 1.00 89.19 111 THR A O 1
ATOM 886 N N . TRP A 1 112 ? -5.200 5.254 13.863 1.00 89.88 112 TRP A N 1
ATOM 887 C CA . TRP A 1 112 ? -5.991 4.217 14.516 1.00 89.88 112 TRP A CA 1
ATOM 888 C C . TRP A 1 112 ? -5.290 3.624 15.748 1.00 89.88 112 TRP A C 1
ATOM 890 O O . TRP A 1 112 ? -5.915 3.499 16.799 1.00 89.88 112 TRP A O 1
ATOM 900 N N . PHE A 1 113 ? -3.986 3.328 15.663 1.00 88.56 113 PHE A N 1
ATOM 901 C CA . PHE A 1 113 ? -3.191 2.797 16.783 1.00 88.56 113 PHE A CA 1
ATOM 902 C C . PHE A 1 113 ? -2.807 3.842 17.841 1.00 88.56 113 PHE A C 1
ATOM 904 O O . PHE A 1 113 ? -2.480 3.467 18.974 1.00 88.56 113 PHE A O 1
ATOM 911 N N . GLU A 1 114 ? -2.818 5.133 17.497 1.00 80.62 114 GLU A N 1
ATOM 912 C CA . GLU A 1 114 ? -2.443 6.205 18.423 1.00 80.62 114 GLU A CA 1
ATOM 913 C C . GLU A 1 114 ? -3.431 6.362 19.587 1.00 80.62 114 GLU A C 1
ATOM 915 O O . GLU A 1 114 ? -2.992 6.724 20.676 1.00 80.62 114 GLU A O 1
ATOM 920 N N . ARG A 1 115 ? -4.709 5.974 19.417 1.00 74.06 115 ARG A N 1
ATOM 921 C CA . ARG A 1 115 ? -5.752 5.966 20.472 1.00 74.06 115 ARG A CA 1
ATOM 922 C C . ARG A 1 115 ? -5.817 7.305 21.257 1.00 74.06 115 ARG A C 1
ATOM 924 O O . ARG A 1 115 ? -5.373 8.346 20.776 1.00 74.06 115 ARG A O 1
ATOM 931 N N . LEU A 1 116 ? -6.391 7.299 22.469 1.00 61.00 116 LEU A N 1
ATOM 932 C CA . LEU A 1 116 ? -6.253 8.367 23.481 1.00 61.00 116 LEU A CA 1
ATOM 933 C C . LEU A 1 116 ? -5.012 8.120 24.351 1.00 61.00 116 LEU A C 1
ATOM 935 O O . LEU A 1 116 ? -5.124 7.867 25.550 1.00 61.00 116 LEU A O 1
ATOM 939 N N . ARG A 1 117 ? -3.810 8.134 23.772 1.00 70.50 117 ARG A N 1
ATOM 940 C CA . ARG A 1 117 ? -2.602 8.000 24.597 1.00 70.50 117 ARG A CA 1
ATOM 941 C C . ARG A 1 117 ? -2.307 9.283 25.351 1.00 70.50 117 ARG A C 1
ATOM 943 O O . ARG A 1 117 ? -2.257 10.366 24.764 1.00 70.50 117 ARG A O 1
ATOM 950 N N . SER A 1 118 ? -2.082 9.139 26.653 1.00 68.56 118 SER A N 1
ATOM 951 C CA . SER A 1 118 ? -1.736 10.252 27.522 1.00 68.56 118 SER A CA 1
ATOM 952 C C . SER A 1 118 ? -0.367 10.819 27.150 1.00 68.56 118 SER A C 1
ATOM 954 O O . SER A 1 118 ? 0.599 10.109 26.849 1.00 68.56 118 SER A O 1
ATOM 956 N N . SER A 1 119 ? -0.314 12.145 27.139 1.00 78.94 119 SER A N 1
ATOM 957 C CA . SER A 1 119 ? 0.929 12.885 27.289 1.00 78.94 119 SER A CA 1
ATOM 958 C C . SER A 1 119 ? 0.894 13.486 28.685 1.00 78.94 119 SER A C 1
ATOM 960 O O . SER A 1 119 ? -0.109 14.082 29.072 1.00 78.94 119 SER A O 1
ATOM 962 N N . GLU A 1 120 ? 1.956 13.279 29.442 1.00 80.75 120 GLU A N 1
ATOM 963 C CA . GLU A 1 120 ? 2.127 13.814 30.783 1.00 80.75 120 GLU A CA 1
ATOM 964 C C . GLU A 1 120 ? 3.130 14.957 30.706 1.00 80.75 120 GLU A C 1
ATOM 966 O O . GLU A 1 120 ? 4.214 14.817 30.136 1.00 80.75 120 GLU A O 1
ATOM 971 N N . ILE A 1 121 ? 2.746 16.102 31.257 1.00 80.62 121 ILE A N 1
ATOM 972 C CA . ILE A 1 121 ? 3.615 17.266 31.381 1.00 80.62 121 ILE A CA 1
ATOM 973 C C . ILE A 1 121 ? 3.846 17.467 32.870 1.00 80.62 121 ILE A C 1
ATOM 975 O O . ILE A 1 121 ? 2.890 17.679 33.616 1.00 80.62 121 ILE A O 1
ATOM 979 N N . THR A 1 122 ? 5.096 17.372 33.299 1.00 79.62 122 THR A N 1
ATOM 980 C CA . THR A 1 122 ? 5.520 17.782 34.640 1.00 79.62 122 THR A CA 1
ATOM 981 C C . THR A 1 122 ? 6.292 19.100 34.541 1.00 79.62 122 THR A C 1
ATOM 983 O O . THR A 1 122 ? 6.526 19.614 33.447 1.00 79.62 122 THR A O 1
ATOM 986 N N . GLU A 1 123 ? 6.706 19.663 35.677 1.00 76.56 123 GLU A N 1
ATOM 987 C CA . GLU A 1 123 ? 7.517 20.891 35.701 1.00 76.56 123 GLU A CA 1
ATOM 988 C C . GLU A 1 123 ? 8.877 20.736 34.994 1.00 76.56 123 GLU A C 1
ATOM 990 O O . GLU A 1 123 ? 9.460 21.730 34.565 1.00 76.56 123 GLU A O 1
ATOM 995 N N . THR A 1 124 ? 9.390 19.507 34.863 1.00 79.19 124 THR A N 1
ATOM 996 C CA . THR A 1 124 ? 10.750 19.232 34.373 1.00 79.19 124 THR A CA 1
ATOM 997 C C . THR A 1 124 ? 10.803 18.414 33.088 1.00 79.19 124 THR A C 1
ATOM 999 O O . THR A 1 124 ? 11.841 18.396 32.426 1.00 79.19 124 THR A O 1
ATOM 1002 N N . GLU A 1 125 ? 9.723 17.732 32.709 1.00 79.06 125 GLU A N 1
ATOM 1003 C CA . GLU A 1 125 ? 9.730 16.824 31.566 1.00 79.06 125 GLU A CA 1
ATOM 1004 C C . GLU A 1 125 ? 8.361 16.704 30.890 1.00 79.06 125 GLU A C 1
ATOM 1006 O O . GLU A 1 125 ? 7.300 16.739 31.511 1.00 79.06 125 GLU A O 1
ATOM 1011 N N . PHE A 1 126 ? 8.412 16.490 29.578 1.00 78.50 126 PHE A N 1
ATOM 1012 C CA . PHE A 1 126 ? 7.284 16.035 28.781 1.00 78.50 126 PHE A CA 1
ATOM 1013 C C . PHE A 1 126 ? 7.457 14.539 28.502 1.00 78.50 126 PHE A C 1
ATOM 1015 O O . PHE A 1 126 ? 8.421 14.132 27.849 1.00 78.50 126 PHE A O 1
ATOM 1022 N N . ARG A 1 127 ? 6.521 13.711 28.970 1.00 80.75 127 ARG A N 1
ATOM 1023 C CA . ARG A 1 127 ? 6.502 12.264 28.729 1.00 80.75 127 ARG A CA 1
ATOM 1024 C C . ARG A 1 127 ? 5.327 11.894 27.838 1.00 80.75 127 ARG A C 1
ATOM 1026 O O . ARG A 1 127 ? 4.184 12.244 28.107 1.00 80.75 127 ARG A O 1
ATOM 1033 N N . ARG A 1 128 ? 5.591 11.118 26.788 1.00 81.31 128 ARG A N 1
ATOM 1034 C CA . ARG A 1 128 ? 4.551 10.533 25.932 1.00 81.31 128 ARG A CA 1
ATOM 1035 C C . ARG A 1 128 ? 4.694 9.021 25.911 1.00 81.31 128 ARG A C 1
ATOM 1037 O O . ARG A 1 128 ? 5.774 8.508 25.627 1.00 81.31 128 ARG A O 1
ATOM 1044 N N . CYS A 1 129 ? 3.598 8.309 26.156 1.00 79.94 129 CYS A N 1
ATOM 1045 C CA . CYS A 1 129 ? 3.577 6.858 26.029 1.00 79.94 129 CYS A CA 1
ATOM 1046 C C . CYS A 1 129 ? 3.621 6.446 24.547 1.00 79.94 129 CYS A C 1
ATOM 1048 O O . CYS A 1 129 ? 2.679 6.674 23.786 1.00 79.94 129 CYS A O 1
ATOM 1050 N N . THR A 1 130 ? 4.724 5.829 24.124 1.00 80.88 130 THR A N 1
ATOM 1051 C CA . THR A 1 130 ? 4.937 5.407 22.729 1.00 80.88 130 THR A CA 1
ATOM 1052 C C . THR A 1 130 ? 4.758 3.901 22.508 1.00 80.88 130 THR A C 1
ATOM 1054 O O . THR A 1 130 ? 4.798 3.451 21.363 1.00 80.88 130 THR A O 1
ATOM 1057 N N . SER A 1 131 ? 4.505 3.115 23.560 1.00 81.75 131 SER A N 1
ATOM 1058 C CA . SER A 1 131 ? 4.349 1.654 23.486 1.00 81.75 131 SER A CA 1
ATOM 1059 C C . SER A 1 131 ? 3.042 1.251 22.810 1.00 81.75 131 SER A C 1
ATOM 1061 O O . SER A 1 131 ? 1.992 1.805 23.103 1.00 81.75 131 SER A O 1
ATOM 1063 N N . VAL A 1 132 ? 3.072 0.297 21.882 1.00 84.94 132 VAL A N 1
ATOM 1064 C CA . VAL A 1 132 ? 1.861 -0.245 21.246 1.00 84.94 132 VAL A CA 1
ATOM 1065 C C . VAL A 1 132 ? 1.659 -1.687 21.688 1.00 84.94 132 VAL A C 1
ATOM 1067 O O . VAL A 1 132 ? 2.626 -2.448 21.760 1.00 84.94 132 VAL A O 1
ATOM 1070 N N . GLU A 1 133 ? 0.416 -2.055 21.993 1.00 88.31 133 GLU A N 1
ATOM 1071 C CA . GLU A 1 133 ? 0.047 -3.458 22.176 1.00 88.31 133 GLU A CA 1
ATOM 1072 C C . GLU A 1 133 ? 0.350 -4.235 20.895 1.00 88.31 133 GLU A C 1
ATOM 1074 O O . GLU A 1 133 ? 0.187 -3.721 19.785 1.00 88.31 133 GLU A O 1
ATOM 1079 N N . LYS A 1 134 ? 0.837 -5.466 21.044 1.00 91.75 134 LYS A N 1
ATOM 1080 C CA . LYS A 1 134 ? 1.317 -6.275 19.924 1.00 91.75 134 LYS A CA 1
ATOM 1081 C C . LYS A 1 134 ? 0.430 -7.487 19.708 1.00 91.75 134 LYS A C 1
ATOM 1083 O O . LYS A 1 134 ? 0.040 -8.140 20.669 1.00 91.75 134 LYS A O 1
ATOM 1088 N N . PHE A 1 135 ? 0.170 -7.809 18.449 1.00 94.88 135 PHE A N 1
ATOM 1089 C CA . PHE A 1 135 ? -0.372 -9.089 18.024 1.00 94.88 135 PHE A CA 1
ATOM 1090 C C . PHE A 1 135 ? 0.607 -9.764 17.064 1.00 94.88 135 PHE A C 1
ATOM 1092 O O . PHE A 1 135 ? 1.376 -9.104 16.365 1.00 94.88 135 PHE A O 1
ATOM 1099 N N . SER A 1 136 ? 0.554 -11.090 17.018 1.00 96.69 136 SER A N 1
ATOM 1100 C CA . SER A 1 136 ? 1.246 -11.904 16.024 1.00 96.69 136 SER A CA 1
ATOM 1101 C C . SER A 1 136 ? 0.339 -13.075 15.684 1.00 96.69 136 SER A C 1
ATOM 1103 O O . SER A 1 136 ? -0.085 -13.805 16.579 1.00 96.69 136 SER A O 1
ATOM 1105 N N . VAL A 1 137 ? -0.034 -13.203 14.413 1.00 97.56 137 VAL A N 1
ATOM 1106 C CA . VAL A 1 137 ? -1.032 -14.177 13.964 1.00 97.56 137 VAL A CA 1
ATOM 1107 C C . VAL A 1 137 ? -0.511 -14.943 12.763 1.00 97.56 137 VAL A C 1
ATOM 1109 O O . VAL A 1 137 ? -0.065 -14.352 11.780 1.00 97.56 137 VAL A O 1
ATOM 1112 N N . ASN A 1 138 ? -0.631 -16.267 12.823 1.00 97.44 138 ASN A N 1
ATOM 1113 C CA . ASN A 1 138 ? -0.372 -17.144 11.688 1.00 97.44 138 ASN A CA 1
ATOM 1114 C C . ASN A 1 138 ? -1.629 -17.286 10.826 1.00 97.44 138 ASN A C 1
ATOM 1116 O O . ASN A 1 138 ? -2.734 -17.458 11.348 1.00 97.44 138 ASN A O 1
ATOM 1120 N N . PHE A 1 139 ? -1.459 -17.247 9.508 1.00 96.00 139 PHE A N 1
ATOM 1121 C CA . PHE A 1 139 ? -2.538 -17.434 8.544 1.00 96.00 139 PHE A CA 1
ATOM 1122 C C . PHE A 1 139 ? -2.040 -18.141 7.280 1.00 96.00 139 PHE A C 1
ATOM 1124 O O . PHE A 1 139 ? -0.870 -18.047 6.912 1.00 96.00 139 PHE A O 1
ATOM 1131 N N . ASN A 1 140 ? -2.955 -18.828 6.597 1.00 94.06 140 ASN A N 1
ATOM 1132 C CA . ASN A 1 140 ? -2.685 -19.487 5.323 1.00 94.06 140 ASN A CA 1
ATOM 1133 C C . ASN A 1 140 ? -3.342 -18.716 4.173 1.00 94.06 140 ASN A C 1
ATOM 1135 O O . ASN A 1 140 ? -4.508 -18.321 4.261 1.00 94.06 140 ASN A O 1
ATOM 1139 N N . PHE A 1 141 ? -2.614 -18.529 3.073 1.00 91.00 141 PHE A N 1
ATOM 1140 C CA . PHE A 1 141 ? -3.142 -17.921 1.857 1.00 91.00 141 PHE A CA 1
ATOM 1141 C C . PHE A 1 141 ? -2.518 -18.559 0.613 1.00 91.00 141 PHE A C 1
ATOM 1143 O O . PHE A 1 141 ? -1.301 -18.643 0.486 1.00 91.00 141 PHE A O 1
ATOM 1150 N N . LYS A 1 142 ? -3.360 -19.005 -0.332 1.00 87.50 142 LYS A N 1
ATOM 1151 C CA . LYS A 1 142 ? -2.932 -19.636 -1.599 1.00 87.50 142 LYS A CA 1
ATOM 1152 C C . LYS A 1 142 ? -1.885 -20.754 -1.398 1.00 87.50 142 LYS A C 1
ATOM 1154 O O . LYS A 1 142 ? -0.914 -20.822 -2.143 1.00 87.50 142 LYS A O 1
ATOM 1159 N N . ASN A 1 143 ? -2.108 -21.628 -0.411 1.00 86.88 143 ASN A N 1
ATOM 1160 C CA . ASN A 1 143 ? -1.248 -22.768 -0.048 1.00 86.88 143 ASN A CA 1
ATOM 1161 C C . ASN A 1 143 ? 0.118 -22.408 0.560 1.00 86.88 143 ASN A C 1
ATOM 1163 O O . ASN A 1 143 ? 0.984 -23.271 0.646 1.00 86.88 143 ASN A O 1
ATOM 1167 N N . ASN A 1 144 ? 0.309 -21.167 1.000 1.00 92.38 144 ASN A N 1
ATOM 1168 C CA . ASN A 1 144 ? 1.493 -20.754 1.743 1.00 92.38 144 ASN A CA 1
ATOM 1169 C C . ASN A 1 144 ? 1.097 -20.297 3.145 1.00 92.38 144 ASN A C 1
ATOM 1171 O O . ASN A 1 144 ? 0.014 -19.737 3.342 1.00 92.38 144 ASN A O 1
ATOM 1175 N N . ASP A 1 145 ? 2.012 -20.495 4.086 1.00 94.88 145 ASP A N 1
ATOM 1176 C CA . ASP A 1 145 ? 1.864 -20.063 5.469 1.00 94.88 145 ASP A CA 1
ATOM 1177 C C . ASP A 1 145 ? 2.645 -18.773 5.715 1.00 94.88 145 ASP A C 1
ATOM 1179 O O . ASP A 1 145 ? 3.783 -18.601 5.253 1.00 94.88 145 ASP A O 1
ATOM 1183 N N . TYR A 1 146 ? 2.006 -17.867 6.446 1.00 96.81 146 TYR A N 1
ATOM 1184 C CA . TYR A 1 146 ? 2.537 -16.558 6.778 1.00 96.81 146 TYR A CA 1
ATOM 1185 C C . TYR A 1 146 ? 2.255 -16.216 8.239 1.00 96.81 146 TYR A C 1
ATOM 1187 O O . TYR A 1 146 ? 1.293 -16.697 8.840 1.00 96.81 146 TYR A O 1
ATOM 1195 N N . THR A 1 147 ? 3.052 -15.299 8.773 1.00 97.38 147 THR A N 1
ATOM 1196 C CA . THR A 1 147 ? 2.814 -14.642 10.059 1.00 97.38 147 THR A CA 1
ATOM 1197 C C . THR A 1 147 ? 2.677 -13.144 9.821 1.00 97.38 147 THR A C 1
ATOM 1199 O O . THR A 1 147 ? 3.516 -12.569 9.131 1.00 97.38 147 THR A O 1
ATOM 1202 N N . ILE A 1 148 ? 1.648 -12.509 10.384 1.00 97.44 148 ILE A N 1
ATOM 1203 C CA . ILE A 1 148 ? 1.471 -11.050 10.401 1.00 97.44 148 ILE A CA 1
ATOM 1204 C C . ILE A 1 148 ? 1.570 -10.521 11.829 1.00 97.44 148 ILE A C 1
ATOM 1206 O O . ILE A 1 148 ? 0.956 -11.066 12.744 1.00 97.44 148 ILE A O 1
ATOM 1210 N N . GLU A 1 149 ? 2.310 -9.433 12.008 1.00 96.44 149 GLU A N 1
ATOM 1211 C CA . GLU A 1 149 ? 2.417 -8.700 13.269 1.00 96.44 149 GLU A CA 1
ATOM 1212 C C . GLU A 1 149 ? 2.312 -7.191 13.033 1.00 96.44 149 GLU A C 1
ATOM 1214 O O . GLU A 1 149 ? 2.641 -6.692 11.953 1.00 96.44 149 GLU A O 1
ATOM 1219 N N . ASN A 1 150 ? 1.862 -6.445 14.042 1.00 95.38 150 ASN A N 1
ATOM 1220 C CA . ASN A 1 150 ? 1.957 -4.989 14.020 1.00 95.38 150 ASN A CA 1
ATOM 1221 C C . ASN A 1 150 ? 3.313 -4.518 14.552 1.00 95.38 150 ASN A C 1
ATOM 1223 O O . ASN A 1 150 ? 3.870 -5.063 15.509 1.00 95.38 150 ASN A O 1
ATOM 1227 N N . HIS A 1 151 ? 3.819 -3.447 13.956 1.00 93.00 151 HIS A N 1
ATOM 1228 C CA . HIS A 1 151 ? 5.075 -2.831 14.341 1.00 93.00 151 HIS A CA 1
ATOM 1229 C C . HIS A 1 151 ? 4.938 -1.312 14.403 1.00 93.00 151 HIS A C 1
ATOM 1231 O O . HIS A 1 151 ? 4.183 -0.718 13.636 1.00 93.00 151 HIS A O 1
ATOM 1237 N N . ARG A 1 152 ? 5.688 -0.683 15.315 1.00 91.69 152 ARG A N 1
ATOM 1238 C CA . ARG A 1 152 ? 5.708 0.769 15.502 1.00 91.69 152 ARG A CA 1
ATOM 1239 C C . ARG A 1 152 ? 7.134 1.293 15.473 1.00 91.69 152 ARG A C 1
ATOM 1241 O O . ARG A 1 152 ? 7.950 0.926 16.317 1.00 91.69 152 ARG A O 1
ATOM 1248 N N . TYR A 1 153 ? 7.387 2.217 14.556 1.00 89.81 153 TYR A N 1
ATOM 1249 C CA . TYR A 1 153 ? 8.590 3.035 14.521 1.00 89.81 153 TYR A CA 1
ATOM 1250 C C . TYR A 1 153 ? 8.336 4.364 15.222 1.00 89.81 153 TYR A C 1
ATOM 1252 O O . TYR A 1 153 ? 7.327 5.028 14.981 1.00 89.81 153 TYR A O 1
ATOM 1260 N N . VAL A 1 154 ? 9.282 4.763 16.068 1.00 87.12 154 VAL A N 1
ATOM 1261 C CA . VAL A 1 154 ? 9.265 6.045 16.771 1.00 87.12 154 VAL A CA 1
ATOM 1262 C C . VAL A 1 154 ? 10.607 6.714 16.539 1.00 87.12 154 VAL A C 1
ATOM 1264 O O . VAL A 1 154 ? 11.649 6.151 16.865 1.00 87.12 154 VAL A O 1
ATOM 1267 N N . SER A 1 155 ? 10.584 7.918 15.983 1.00 86.12 155 SER A N 1
ATOM 1268 C CA . SER A 1 155 ? 11.765 8.769 15.878 1.00 86.12 155 SER A CA 1
ATOM 1269 C C . SER A 1 155 ? 11.472 10.132 16.483 1.00 86.12 155 SER A C 1
ATOM 1271 O O . SER A 1 155 ? 10.412 10.702 16.233 1.00 86.12 155 SER A O 1
ATOM 1273 N N . SER A 1 156 ? 12.423 10.653 17.250 1.00 84.69 156 SER A N 1
ATOM 1274 C CA . SER A 1 156 ? 12.394 12.006 17.800 1.00 84.69 156 SER A CA 1
ATOM 1275 C C . SER A 1 156 ? 13.520 12.807 17.167 1.00 84.69 156 SER A C 1
ATOM 1277 O O . SER A 1 156 ? 14.667 12.362 17.179 1.00 84.69 156 SER A O 1
ATOM 1279 N N . THR A 1 157 ? 13.218 13.990 16.648 1.00 86.38 157 THR A N 1
ATOM 1280 C CA . THR A 1 157 ? 14.226 14.915 16.125 1.00 86.38 157 THR A CA 1
ATOM 1281 C C . THR A 1 157 ? 14.083 16.250 16.839 1.00 86.38 157 THR A C 1
ATOM 1283 O O . THR A 1 157 ? 13.022 16.866 16.785 1.00 86.38 157 THR A O 1
ATOM 1286 N N . ALA A 1 158 ? 15.138 16.678 17.536 1.00 84.94 158 ALA A N 1
ATOM 1287 C CA . ALA A 1 158 ? 15.195 18.007 18.133 1.00 84.94 158 ALA A CA 1
ATOM 1288 C C . ALA A 1 158 ? 15.351 19.038 17.007 1.00 84.94 158 ALA A C 1
ATOM 1290 O O . ALA A 1 158 ? 16.322 18.978 16.252 1.00 84.94 158 ALA A O 1
ATOM 1291 N N . MET A 1 159 ? 14.378 19.938 16.871 1.00 84.25 159 MET A N 1
ATOM 1292 C CA . MET A 1 159 ? 14.460 21.081 15.957 1.00 84.25 159 MET A CA 1
ATOM 1293 C C . MET A 1 159 ? 15.197 22.238 16.630 1.00 84.25 159 MET A C 1
ATOM 1295 O O . MET A 1 159 ? 16.019 22.906 16.007 1.00 84.25 159 MET A O 1
ATOM 1299 N N . THR A 1 160 ? 14.950 22.430 17.926 1.00 83.38 160 THR A N 1
ATOM 1300 C CA . THR A 1 160 ? 15.639 23.393 18.793 1.00 83.38 160 THR A CA 1
ATOM 1301 C C . THR A 1 160 ? 15.849 22.780 20.182 1.00 83.38 160 THR A C 1
ATOM 1303 O O . THR A 1 160 ? 15.526 21.614 20.405 1.00 83.38 160 THR A O 1
ATOM 1306 N N . SER A 1 161 ? 16.382 23.547 21.139 1.00 77.62 161 SER A N 1
ATOM 1307 C CA . SER A 1 161 ? 16.494 23.111 22.539 1.00 77.62 161 SER A CA 1
ATOM 1308 C C . SER A 1 161 ? 15.141 22.916 23.236 1.00 77.62 161 SER A C 1
ATOM 1310 O O . SER A 1 161 ? 15.093 22.255 24.269 1.00 77.62 161 SER A O 1
ATOM 1312 N N . THR A 1 162 ? 14.057 23.485 22.699 1.00 77.44 162 THR A N 1
ATOM 1313 C CA . THR A 1 162 ? 12.708 23.429 23.288 1.00 77.44 162 THR A CA 1
ATOM 1314 C C . THR A 1 162 ? 11.668 22.791 22.368 1.00 77.44 162 THR A C 1
ATOM 1316 O O . THR A 1 162 ? 10.565 22.488 22.816 1.00 77.44 162 THR A O 1
ATOM 1319 N N . GLU A 1 163 ? 12.002 22.547 21.100 1.00 80.94 163 GLU A N 1
ATOM 1320 C CA . GLU A 1 163 ? 11.097 21.960 20.115 1.00 80.94 163 GLU A CA 1
ATOM 1321 C C . GLU A 1 163 ? 11.601 20.595 19.648 1.00 80.94 163 GLU A C 1
ATOM 1323 O O . GLU A 1 163 ? 12.679 20.465 19.064 1.00 80.94 163 GLU A O 1
ATOM 1328 N N . HIS A 1 164 ? 10.777 19.572 19.866 1.00 82.12 164 HIS A N 1
ATOM 1329 C CA . HIS A 1 164 ? 11.030 18.208 19.423 1.00 82.12 164 HIS A CA 1
ATOM 1330 C C . HIS A 1 164 ? 9.903 17.741 18.507 1.00 82.12 164 HIS A C 1
ATOM 1332 O O . HIS A 1 164 ? 8.728 17.784 18.866 1.00 82.12 164 HIS A O 1
ATOM 1338 N N . HIS A 1 165 ? 10.261 17.240 17.327 1.00 84.00 165 HIS A N 1
ATOM 1339 C CA . HIS A 1 165 ? 9.320 16.602 16.414 1.00 84.00 165 HIS A CA 1
ATOM 1340 C C . HIS A 1 165 ? 9.350 15.095 16.629 1.00 84.00 165 HIS A C 1
ATOM 1342 O O . HIS A 1 165 ? 10.355 14.427 16.376 1.00 84.00 165 HIS A O 1
ATOM 1348 N N . LEU A 1 166 ? 8.224 14.559 17.094 1.00 83.31 166 LEU A N 1
ATOM 1349 C CA . LEU A 1 166 ? 8.002 13.126 17.227 1.00 83.31 166 LEU A CA 1
ATOM 1350 C C . LEU A 1 166 ? 7.288 12.605 15.984 1.00 83.31 166 LEU A C 1
ATOM 1352 O O . LEU A 1 166 ? 6.201 13.059 15.633 1.00 83.31 166 LEU A O 1
ATOM 1356 N N . LYS A 1 167 ? 7.887 11.609 15.338 1.00 85.06 167 LYS A N 1
ATOM 1357 C CA . LYS A 1 167 ? 7.302 10.907 14.201 1.00 85.06 167 LYS A CA 1
ATOM 1358 C C . LYS A 1 167 ? 7.044 9.460 14.591 1.00 85.06 167 LYS A C 1
ATOM 1360 O O . LYS A 1 167 ? 7.972 8.715 14.897 1.00 85.06 167 LYS A O 1
ATOM 1365 N N . ILE A 1 168 ? 5.767 9.092 14.571 1.00 86.31 168 ILE A N 1
ATOM 1366 C CA . ILE A 1 168 ? 5.275 7.752 14.884 1.00 86.31 168 ILE A CA 1
ATOM 1367 C C . ILE A 1 168 ? 4.711 7.143 13.602 1.00 86.31 168 ILE A C 1
ATOM 1369 O O . ILE A 1 168 ? 3.899 7.762 12.910 1.00 86.31 168 ILE A O 1
ATOM 1373 N N . GLN A 1 169 ? 5.165 5.941 13.264 1.00 89.31 169 GLN A N 1
ATOM 1374 C CA . GLN A 1 169 ? 4.692 5.200 12.100 1.00 89.31 169 GLN A CA 1
ATOM 1375 C C . GLN A 1 169 ? 4.348 3.774 12.503 1.00 89.31 169 GLN A C 1
ATOM 1377 O O . GLN A 1 169 ? 5.220 3.037 12.957 1.00 89.31 169 GLN A O 1
ATOM 1382 N N . ASP A 1 170 ? 3.087 3.401 12.321 1.00 92.19 170 ASP A N 1
ATOM 1383 C CA . ASP A 1 170 ? 2.612 2.039 12.517 1.00 92.19 170 ASP A CA 1
ATOM 1384 C C . ASP A 1 170 ? 2.509 1.324 11.167 1.00 92.19 170 ASP A C 1
ATOM 1386 O O . ASP A 1 170 ? 2.051 1.892 10.171 1.00 92.19 170 ASP A O 1
ATOM 1390 N N . CYS A 1 171 ? 2.941 0.068 11.130 1.00 94.25 171 CYS A N 1
ATOM 1391 C CA . CYS A 1 171 ? 2.905 -0.775 9.943 1.00 94.25 171 CYS A CA 1
ATOM 1392 C C . CYS A 1 171 ? 2.628 -2.237 10.306 1.00 94.25 171 CYS A C 1
ATOM 1394 O O . CYS A 1 171 ? 2.617 -2.623 11.479 1.00 94.25 171 CYS A O 1
ATOM 1396 N N . PHE A 1 172 ? 2.407 -3.053 9.278 1.00 96.56 172 PHE A N 1
ATOM 1397 C CA . PHE A 1 172 ? 2.278 -4.498 9.411 1.00 96.56 172 PHE A CA 1
ATOM 1398 C C . PHE A 1 172 ? 3.488 -5.188 8.802 1.00 96.56 172 PHE A C 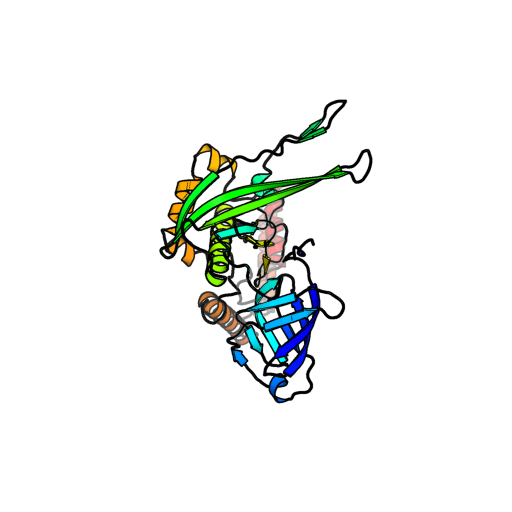1
ATOM 1400 O O . PHE A 1 172 ? 3.838 -4.938 7.648 1.00 96.56 172 PHE A O 1
ATOM 1407 N N . ILE A 1 173 ? 4.106 -6.078 9.566 1.00 95.81 173 ILE A N 1
ATOM 1408 C CA . ILE A 1 173 ? 5.184 -6.937 9.096 1.00 95.81 173 ILE A CA 1
ATOM 1409 C C . ILE A 1 173 ? 4.577 -8.295 8.781 1.00 95.81 173 ILE A C 1
ATOM 1411 O O . ILE A 1 173 ? 3.941 -8.904 9.639 1.00 95.81 173 ILE A O 1
ATOM 1415 N N . VAL A 1 174 ? 4.779 -8.771 7.554 1.00 96.81 174 VAL A N 1
ATOM 1416 C CA . VAL A 1 174 ? 4.383 -10.119 7.149 1.00 96.81 174 VAL A CA 1
ATOM 1417 C C . VAL A 1 174 ? 5.603 -10.925 6.772 1.00 96.81 174 VAL A C 1
ATOM 1419 O O . VAL A 1 174 ? 6.370 -10.545 5.891 1.00 96.81 174 VAL A O 1
ATOM 1422 N N . LYS A 1 175 ? 5.759 -12.065 7.434 1.00 95.56 175 LYS A N 1
ATOM 1423 C CA . LYS A 1 175 ? 6.831 -13.018 7.190 1.00 95.56 175 LYS A CA 1
ATOM 1424 C C . LYS A 1 175 ? 6.267 -14.261 6.522 1.00 95.56 175 LYS A C 1
ATOM 1426 O O . LYS A 1 175 ? 5.255 -14.795 6.971 1.00 95.56 175 LYS A O 1
ATOM 1431 N N . LYS A 1 176 ? 6.935 -14.742 5.477 1.00 94.56 176 LYS A N 1
ATOM 1432 C CA . LYS A 1 176 ? 6.642 -16.049 4.887 1.00 94.56 176 LYS A CA 1
ATOM 1433 C C . LYS A 1 176 ? 7.310 -17.130 5.729 1.00 94.56 176 LYS A C 1
ATOM 1435 O O . LYS A 1 176 ? 8.498 -17.034 6.029 1.00 94.56 176 LYS A O 1
ATOM 1440 N N . THR A 1 177 ? 6.551 -18.143 6.140 1.00 90.25 177 THR A N 1
ATOM 1441 C CA . THR A 1 177 ? 7.069 -19.185 7.039 1.00 90.25 177 THR A CA 1
ATOM 1442 C C . THR A 1 177 ? 8.105 -20.055 6.332 1.00 90.25 177 THR A C 1
ATOM 1444 O O . THR A 1 177 ? 9.135 -20.373 6.920 1.00 90.25 177 THR A O 1
ATOM 1447 N N . ASN A 1 178 ? 7.859 -20.385 5.059 1.00 87.25 178 ASN A N 1
ATOM 1448 C CA . ASN A 1 178 ? 8.727 -21.229 4.242 1.00 87.25 178 ASN A CA 1
ATOM 1449 C C . ASN A 1 178 ? 9.010 -20.576 2.880 1.00 87.25 178 ASN A C 1
ATOM 1451 O O . ASN A 1 178 ? 8.092 -20.311 2.102 1.00 87.25 178 ASN A O 1
ATOM 1455 N N . GLY A 1 179 ? 10.290 -20.375 2.568 1.00 88.00 179 GLY A N 1
ATOM 1456 C CA . GLY A 1 179 ? 10.739 -19.828 1.287 1.00 88.00 179 GLY A CA 1
ATOM 1457 C C . GLY A 1 179 ? 10.672 -18.303 1.208 1.00 88.00 179 GLY A C 1
ATOM 1458 O O . GLY A 1 179 ? 10.697 -17.607 2.218 1.00 88.00 179 GLY A O 1
ATOM 1459 N N . THR A 1 180 ? 10.624 -17.789 -0.019 1.00 91.31 180 THR A N 1
ATOM 1460 C CA . THR A 1 180 ? 10.735 -16.359 -0.326 1.00 91.31 180 THR A CA 1
ATOM 1461 C C . THR A 1 180 ? 9.496 -15.863 -1.067 1.00 91.31 180 THR A C 1
ATOM 1463 O O . THR A 1 180 ? 8.751 -16.645 -1.668 1.00 91.31 180 THR A O 1
ATOM 1466 N N . PHE A 1 181 ? 9.235 -14.563 -0.987 1.00 90.12 181 PHE A N 1
ATOM 1467 C CA . PHE A 1 181 ? 8.179 -13.890 -1.723 1.00 90.12 181 PHE A CA 1
ATOM 1468 C C . PHE A 1 181 ? 8.576 -13.703 -3.186 1.00 90.12 181 PHE A C 1
ATOM 1470 O O . PHE A 1 181 ? 9.651 -13.193 -3.499 1.00 90.12 181 PHE A O 1
ATOM 1477 N N . THR A 1 182 ? 7.650 -14.023 -4.087 1.00 88.19 182 THR A N 1
ATOM 1478 C CA . THR A 1 182 ? 7.667 -13.428 -5.433 1.00 88.19 182 THR A CA 1
ATOM 1479 C C . THR A 1 182 ? 7.071 -12.015 -5.387 1.00 88.19 182 THR A C 1
ATOM 1481 O O . THR A 1 182 ? 6.288 -11.705 -4.487 1.00 88.19 182 THR A O 1
ATOM 1484 N N . LEU A 1 183 ? 7.375 -11.151 -6.364 1.00 84.19 183 LEU A N 1
ATOM 1485 C CA . LEU A 1 183 ? 6.790 -9.799 -6.403 1.00 84.19 183 LEU A CA 1
ATOM 1486 C C . LEU A 1 183 ? 5.258 -9.822 -6.474 1.00 84.19 183 LEU A C 1
ATOM 1488 O O . LEU A 1 183 ? 4.598 -9.116 -5.719 1.00 84.19 183 LEU A O 1
ATOM 1492 N N . ASN A 1 184 ? 4.696 -10.687 -7.321 1.00 82.94 184 ASN A N 1
ATOM 1493 C CA . ASN A 1 184 ? 3.244 -10.837 -7.463 1.00 82.94 184 ASN A CA 1
ATOM 1494 C C . ASN A 1 184 ? 2.588 -11.337 -6.164 1.00 82.94 184 ASN A C 1
ATOM 1496 O O . ASN A 1 184 ? 1.449 -10.995 -5.852 1.00 82.94 184 ASN A O 1
ATOM 1500 N N . GLU A 1 185 ? 3.293 -12.175 -5.402 1.00 88.25 185 GLU A N 1
ATOM 1501 C CA . GLU A 1 185 ? 2.829 -12.657 -4.103 1.00 88.25 185 GLU A CA 1
ATOM 1502 C C . GLU A 1 185 ? 2.856 -11.543 -3.053 1.00 88.25 185 GLU A C 1
ATOM 1504 O O . GLU A 1 185 ? 1.856 -11.349 -2.361 1.00 88.25 185 GLU A O 1
ATOM 1509 N N . ALA A 1 186 ? 3.951 -10.778 -2.982 1.00 89.25 186 ALA A N 1
ATOM 1510 C CA . ALA A 1 186 ? 4.077 -9.622 -2.099 1.00 89.25 186 ALA A CA 1
ATOM 1511 C C . ALA A 1 186 ? 2.998 -8.567 -2.387 1.00 89.25 186 ALA A C 1
ATOM 1513 O O . ALA A 1 186 ? 2.324 -8.107 -1.465 1.00 89.25 186 ALA A O 1
ATOM 1514 N N . GLU A 1 187 ? 2.778 -8.241 -3.665 1.00 85.12 187 GLU A N 1
ATOM 1515 C CA . GLU A 1 187 ? 1.700 -7.352 -4.106 1.00 85.12 187 GLU A CA 1
ATOM 1516 C C . GLU A 1 187 ? 0.333 -7.907 -3.684 1.00 85.12 187 GLU A C 1
ATOM 1518 O O . GLU A 1 187 ? -0.455 -7.214 -3.038 1.00 85.12 187 GLU A O 1
ATOM 1523 N N . SER A 1 188 ? 0.057 -9.181 -3.992 1.00 85.94 188 SER A N 1
ATOM 1524 C CA . SER A 1 188 ? -1.220 -9.811 -3.656 1.00 85.94 188 SER A CA 1
ATOM 1525 C C . SER A 1 188 ? -1.497 -9.753 -2.158 1.00 85.94 188 SER A C 1
ATOM 1527 O O . SER A 1 188 ? -2.631 -9.490 -1.784 1.00 85.94 188 SER A O 1
ATOM 1529 N N . ILE A 1 189 ? -0.508 -10.005 -1.302 1.00 91.38 189 ILE A N 1
ATOM 1530 C CA . ILE A 1 189 ? -0.697 -9.998 0.153 1.00 91.38 189 ILE A CA 1
ATOM 1531 C C . ILE A 1 189 ? -0.870 -8.578 0.679 1.00 91.38 189 ILE A C 1
ATOM 1533 O O . ILE A 1 189 ? -1.772 -8.343 1.479 1.00 91.38 189 ILE A O 1
ATOM 1537 N N . ALA A 1 190 ? -0.079 -7.617 0.200 1.00 90.19 190 ALA A N 1
ATOM 1538 C CA . ALA A 1 190 ? -0.227 -6.221 0.598 1.00 90.19 190 ALA A CA 1
ATOM 1539 C C . ALA A 1 190 ? -1.631 -5.681 0.263 1.00 90.19 190 ALA A C 1
ATOM 1541 O O . ALA A 1 190 ? -2.254 -5.022 1.097 1.00 90.19 190 ALA A O 1
ATOM 1542 N N . LEU A 1 191 ? -2.170 -6.020 -0.915 1.00 85.31 191 LEU A N 1
ATOM 1543 C CA . LEU A 1 191 ? -3.530 -5.651 -1.322 1.00 85.31 191 LEU A CA 1
ATOM 1544 C C . LEU A 1 191 ? -4.615 -6.314 -0.458 1.00 85.31 191 LEU A C 1
ATOM 1546 O O . LEU A 1 191 ? -5.620 -5.670 -0.148 1.00 85.31 191 LEU A O 1
ATOM 1550 N N . GLU A 1 192 ? -4.428 -7.571 -0.051 1.00 88.75 192 GLU A N 1
ATOM 1551 C CA . GLU A 1 192 ? -5.355 -8.271 0.851 1.00 88.75 192 GLU A CA 1
ATOM 1552 C C . GLU A 1 192 ? -5.323 -7.679 2.266 1.00 88.75 192 GLU A C 1
ATOM 1554 O O . GLU A 1 192 ? -6.373 -7.467 2.863 1.00 88.75 192 GLU A O 1
ATOM 1559 N N . ILE A 1 193 ? -4.142 -7.319 2.775 1.00 92.31 193 ILE A N 1
ATOM 1560 C CA . ILE A 1 193 ? -3.978 -6.629 4.064 1.00 92.31 193 ILE A CA 1
ATOM 1561 C C . ILE A 1 193 ? -4.675 -5.272 4.026 1.00 92.31 193 ILE A C 1
ATOM 1563 O O . ILE A 1 193 ? -5.486 -4.966 4.897 1.00 92.31 193 ILE A O 1
ATOM 1567 N N . ARG A 1 194 ? -4.430 -4.477 2.979 1.00 88.44 194 ARG A N 1
ATOM 1568 C CA . ARG A 1 194 ? -5.138 -3.210 2.754 1.00 88.44 194 ARG A CA 1
ATOM 1569 C C . ARG A 1 194 ? -6.654 -3.403 2.798 1.00 88.44 194 ARG A C 1
ATOM 1571 O O . ARG A 1 194 ? -7.345 -2.611 3.433 1.00 88.44 194 ARG A O 1
ATOM 1578 N N . SER A 1 195 ? -7.153 -4.456 2.156 1.00 85.62 195 SER A N 1
ATOM 1579 C CA . SER A 1 195 ? -8.583 -4.773 2.085 1.00 85.62 195 SER A CA 1
ATOM 1580 C C . SER A 1 195 ? -9.164 -5.164 3.443 1.00 85.62 195 SER A C 1
ATOM 1582 O O . SER A 1 195 ? -10.166 -4.587 3.862 1.00 85.62 195 SER A O 1
ATOM 1584 N N . LEU A 1 196 ? -8.489 -6.051 4.177 1.00 90.06 196 LEU A N 1
ATOM 1585 C CA . LEU A 1 196 ? -8.859 -6.428 5.539 1.00 90.06 196 LEU A CA 1
ATOM 1586 C C . LEU A 1 196 ? -8.946 -5.210 6.466 1.00 90.06 196 LEU A C 1
ATOM 1588 O O . LEU A 1 196 ? -9.960 -5.006 7.130 1.00 90.06 196 LEU A O 1
ATOM 1592 N N . PHE A 1 197 ? -7.901 -4.385 6.517 1.00 90.88 197 PHE A N 1
ATOM 1593 C CA . PHE A 1 197 ? -7.881 -3.255 7.446 1.00 90.88 197 PHE A CA 1
ATOM 1594 C C . PHE A 1 197 ? -8.858 -2.157 7.042 1.00 90.88 197 PHE A C 1
ATOM 1596 O O . PHE A 1 197 ? -9.507 -1.573 7.900 1.00 90.88 197 PHE A O 1
ATOM 1603 N N . SER A 1 198 ? -9.068 -1.930 5.752 1.00 85.81 198 SER A N 1
ATOM 1604 C CA . SER A 1 198 ? -10.118 -1.010 5.306 1.00 85.81 198 SER A CA 1
ATOM 1605 C C . SER A 1 198 ? -11.512 -1.456 5.732 1.00 85.81 198 SER A C 1
ATOM 1607 O O . SER A 1 198 ? -12.330 -0.622 6.111 1.00 85.81 198 SER A O 1
ATOM 1609 N N . LEU A 1 199 ? -11.772 -2.768 5.731 1.00 85.38 199 LEU A N 1
ATOM 1610 C CA . LEU A 1 199 ? -13.026 -3.323 6.234 1.00 85.38 199 LEU A CA 1
ATOM 1611 C C . LEU A 1 199 ? -13.179 -3.138 7.737 1.00 85.38 199 LEU A C 1
ATOM 1613 O O . LEU A 1 199 ? -14.244 -2.734 8.194 1.00 85.38 199 LEU A O 1
ATOM 1617 N N . LEU A 1 200 ? -12.116 -3.399 8.497 1.00 88.38 200 LEU A N 1
ATOM 1618 C CA . LEU A 1 200 ? -12.126 -3.205 9.945 1.00 88.38 200 LEU A CA 1
ATOM 1619 C C . LEU A 1 200 ? -12.351 -1.739 10.318 1.00 88.38 200 LEU A C 1
ATOM 1621 O O . LEU A 1 200 ? -13.094 -1.447 11.251 1.00 88.38 200 LEU A O 1
ATOM 1625 N N . LEU A 1 201 ? -11.731 -0.813 9.588 1.00 87.31 201 LEU A N 1
ATOM 1626 C CA . LEU A 1 201 ? -11.828 0.611 9.884 1.00 87.31 201 LEU A CA 1
ATOM 1627 C C . LEU A 1 201 ? -13.080 1.262 9.285 1.00 87.31 201 LEU A C 1
ATOM 1629 O O . LEU A 1 201 ? -13.489 2.309 9.776 1.00 87.31 201 LEU A O 1
ATOM 1633 N N . GLY A 1 202 ? -13.694 0.670 8.257 1.00 80.56 202 GLY A N 1
ATOM 1634 C CA . GLY A 1 202 ? -14.792 1.286 7.506 1.00 80.56 202 GLY A CA 1
ATOM 1635 C C . GLY A 1 202 ? -14.342 2.421 6.574 1.00 80.56 202 GLY A C 1
ATOM 1636 O O . GLY A 1 202 ? -15.154 3.259 6.200 1.00 80.56 202 GLY A O 1
ATOM 1637 N N . TYR A 1 203 ? -13.059 2.458 6.199 1.00 81.00 203 TYR A N 1
ATOM 1638 C CA . TYR A 1 203 ? -12.454 3.490 5.347 1.00 81.00 203 TYR A CA 1
ATOM 1639 C C . TYR A 1 203 ? -11.639 2.858 4.226 1.00 81.00 203 TYR A C 1
ATOM 1641 O O . TYR A 1 203 ? -10.983 1.848 4.447 1.00 81.00 203 TYR A O 1
ATOM 1649 N N . SER A 1 204 ? -11.601 3.483 3.047 1.00 79.50 204 SER A N 1
ATOM 1650 C CA . SER A 1 204 ? -10.709 3.052 1.963 1.00 79.50 204 SER A CA 1
ATOM 1651 C C . SER A 1 204 ? -9.260 3.427 2.280 1.00 79.50 204 SER A C 1
ATOM 1653 O O . SER A 1 204 ? -8.835 4.558 2.038 1.00 79.50 204 SER A O 1
ATOM 1655 N N . LEU A 1 205 ? -8.485 2.490 2.828 1.00 82.38 205 LEU A N 1
ATOM 1656 C CA . LEU A 1 205 ? -7.070 2.712 3.112 1.00 82.38 205 LEU A CA 1
ATOM 1657 C C . LEU A 1 205 ? -6.224 2.509 1.855 1.00 82.38 205 LEU A C 1
ATOM 1659 O O . LEU A 1 205 ? -6.491 1.644 1.019 1.00 82.38 205 LEU A O 1
ATOM 1663 N N . SER A 1 206 ? -5.138 3.267 1.765 1.00 81.69 206 SER A N 1
ATOM 1664 C CA . SER A 1 206 ? -4.129 3.131 0.712 1.00 81.69 206 SER A CA 1
ATOM 1665 C C . SER A 1 206 ? -2.884 2.484 1.277 1.00 81.69 206 SER A C 1
ATOM 1667 O O . SER A 1 206 ? -2.578 2.668 2.452 1.00 81.69 206 SER A O 1
ATOM 1669 N N . ILE A 1 207 ? -2.106 1.808 0.436 1.00 84.50 207 ILE A N 1
ATOM 1670 C CA . ILE A 1 207 ? -0.751 1.424 0.827 1.00 84.50 207 ILE A CA 1
ATOM 1671 C C . ILE A 1 207 ? 0.152 2.636 0.593 1.00 84.50 207 ILE A C 1
ATOM 1673 O O . ILE A 1 207 ? 0.320 3.087 -0.534 1.00 84.50 207 ILE A O 1
ATOM 1677 N N . LYS A 1 208 ? 0.686 3.187 1.683 1.00 82.50 208 LYS A N 1
ATOM 1678 C CA . LYS A 1 208 ? 1.575 4.351 1.692 1.00 82.50 208 LYS A CA 1
ATOM 1679 C C . LYS A 1 208 ? 2.994 3.981 1.293 1.00 82.50 208 LYS A C 1
ATOM 1681 O O . LYS A 1 208 ? 3.658 4.779 0.642 1.00 82.50 208 LYS A O 1
ATOM 1686 N N . LYS A 1 209 ? 3.472 2.819 1.751 1.00 86.12 209 LYS A N 1
ATOM 1687 C CA . LYS A 1 209 ? 4.793 2.244 1.453 1.00 86.12 209 LYS A CA 1
ATOM 1688 C C . LYS A 1 209 ? 4.717 0.728 1.554 1.00 86.12 209 LYS A C 1
ATOM 1690 O O . LYS A 1 209 ? 4.066 0.204 2.456 1.00 86.12 209 LYS A O 1
ATOM 1695 N N . LEU A 1 210 ? 5.420 0.040 0.665 1.00 88.62 210 LEU A N 1
ATOM 1696 C CA . LEU A 1 210 ? 5.650 -1.393 0.763 1.00 88.62 210 LEU A CA 1
ATOM 1697 C C . LEU A 1 210 ? 7.146 -1.647 0.646 1.00 88.62 210 LEU A C 1
ATOM 1699 O O . LEU A 1 210 ? 7.754 -1.244 -0.348 1.00 88.62 210 LEU A O 1
ATOM 1703 N N . TYR A 1 211 ? 7.728 -2.310 1.643 1.00 90.19 211 TYR A N 1
ATOM 1704 C CA . TYR A 1 211 ? 9.125 -2.723 1.594 1.00 90.19 211 TYR A CA 1
ATOM 1705 C C . TYR A 1 211 ? 9.255 -4.234 1.482 1.00 90.19 211 TYR A C 1
ATOM 1707 O O . TYR A 1 211 ? 8.585 -4.979 2.190 1.00 90.19 211 TYR A O 1
ATOM 1715 N N . LEU A 1 212 ? 10.153 -4.665 0.606 1.00 89.88 212 LEU A N 1
ATOM 1716 C CA . LEU A 1 212 ? 10.608 -6.038 0.447 1.00 89.88 212 LEU A CA 1
ATOM 1717 C C . LEU A 1 212 ? 11.919 -6.184 1.210 1.00 89.88 212 LEU A C 1
ATOM 1719 O O . LEU A 1 212 ? 12.871 -5.460 0.915 1.00 89.88 212 LEU A O 1
ATOM 1723 N N . ILE A 1 213 ? 11.972 -7.076 2.195 1.00 89.25 213 ILE A N 1
ATOM 1724 C CA . ILE A 1 213 ? 13.081 -7.167 3.143 1.00 89.25 213 ILE A CA 1
ATOM 1725 C C . ILE A 1 213 ? 13.592 -8.614 3.206 1.00 89.25 213 ILE A C 1
ATOM 1727 O O . ILE A 1 213 ? 12.835 -9.522 3.546 1.00 89.25 213 ILE A O 1
ATOM 1731 N N . PRO A 1 214 ? 14.887 -8.849 2.936 1.00 86.62 214 PRO A N 1
ATOM 1732 C CA . PRO A 1 214 ? 15.536 -10.112 3.270 1.00 86.62 214 PRO A CA 1
ATOM 1733 C C . PRO A 1 214 ? 15.815 -10.181 4.776 1.00 86.62 214 PRO A C 1
ATOM 1735 O O . PRO A 1 214 ? 16.550 -9.343 5.310 1.00 86.62 214 PRO A O 1
ATOM 1738 N N . SER A 1 215 ? 15.308 -11.193 5.485 1.00 78.12 215 SER A N 1
ATOM 1739 C CA . SER A 1 215 ? 15.495 -11.308 6.944 1.00 78.12 215 SER A CA 1
ATOM 1740 C C . SER A 1 215 ? 16.962 -11.363 7.363 1.00 78.12 215 SER A C 1
ATOM 1742 O O . SER A 1 215 ? 17.316 -10.861 8.429 1.00 78.12 215 SER A O 1
ATOM 1744 N N . LYS A 1 216 ? 17.833 -11.928 6.516 1.00 79.38 216 LYS A N 1
ATOM 1745 C CA . LYS A 1 216 ? 19.280 -12.026 6.774 1.00 79.38 216 LYS A CA 1
ATOM 1746 C C . LYS A 1 216 ? 20.003 -10.677 6.687 1.00 79.38 216 LYS A C 1
ATOM 1748 O O . LYS A 1 216 ? 21.049 -10.515 7.310 1.00 79.38 216 LYS A O 1
ATOM 1753 N N . LYS A 1 217 ? 19.477 -9.716 5.918 1.00 79.81 217 LYS A N 1
ATOM 1754 C CA . LYS A 1 217 ? 20.085 -8.394 5.692 1.00 79.81 217 LYS A CA 1
ATOM 1755 C C . LYS A 1 217 ? 19.006 -7.320 5.590 1.00 79.81 217 LYS A C 1
ATOM 1757 O O . LYS A 1 217 ? 18.680 -6.839 4.509 1.00 79.81 217 LYS A O 1
ATOM 1762 N N . ARG A 1 218 ? 18.498 -6.878 6.743 1.00 72.88 218 ARG A N 1
ATOM 1763 C CA . ARG A 1 218 ? 17.449 -5.841 6.814 1.00 72.88 218 ARG A CA 1
ATOM 1764 C C . ARG A 1 218 ? 17.830 -4.512 6.144 1.00 72.88 218 ARG A C 1
ATOM 1766 O O . ARG A 1 218 ? 16.949 -3.774 5.726 1.00 72.88 218 ARG A O 1
ATOM 1773 N N . GLY A 1 219 ? 19.127 -4.215 6.011 1.00 70.25 219 GLY A N 1
ATOM 1774 C CA . GLY A 1 219 ? 19.622 -3.032 5.294 1.00 70.25 219 GLY A CA 1
ATOM 1775 C C . GLY A 1 219 ? 19.413 -3.075 3.773 1.00 70.25 219 GLY A C 1
ATOM 1776 O O . GLY A 1 219 ? 19.433 -2.029 3.128 1.00 70.25 219 GLY A O 1
ATOM 1777 N N . ASP A 1 220 ? 19.148 -4.254 3.203 1.00 75.88 220 ASP A N 1
ATOM 1778 C CA . ASP A 1 220 ? 19.005 -4.462 1.760 1.00 75.88 220 ASP A CA 1
ATOM 1779 C C . ASP A 1 220 ? 17.546 -4.381 1.283 1.00 75.88 220 ASP A C 1
ATOM 1781 O O . ASP A 1 220 ? 17.208 -4.906 0.224 1.00 75.88 220 ASP A O 1
ATOM 1785 N N . TYR A 1 221 ? 16.687 -3.654 2.002 1.00 79.88 221 TYR A N 1
ATOM 1786 C CA . TYR A 1 221 ? 15.277 -3.509 1.639 1.00 79.88 221 TYR A CA 1
ATOM 1787 C C . TYR A 1 221 ? 15.071 -2.830 0.277 1.00 79.88 221 TYR A C 1
ATOM 1789 O O . TYR A 1 221 ? 15.911 -2.055 -0.174 1.00 79.88 221 TYR A O 1
ATOM 1797 N N . GLN A 1 222 ? 13.953 -3.089 -0.391 1.00 83.44 222 GLN A N 1
ATOM 1798 C CA . GLN A 1 222 ? 13.535 -2.350 -1.587 1.00 83.44 222 GLN A CA 1
ATOM 1799 C C . GLN A 1 222 ? 12.110 -1.860 -1.447 1.00 83.44 222 GLN A C 1
ATOM 1801 O O . GLN A 1 222 ? 11.277 -2.557 -0.879 1.00 83.44 222 GLN A O 1
ATOM 1806 N N . SER A 1 223 ? 11.829 -0.672 -1.974 1.00 84.44 223 SER A N 1
ATOM 1807 C CA . SER A 1 223 ? 10.457 -0.181 -2.059 1.00 84.44 223 SER A CA 1
ATOM 1808 C C . SER A 1 223 ? 9.771 -0.709 -3.317 1.00 84.44 223 SER A C 1
ATOM 1810 O O . SER A 1 223 ? 10.352 -0.691 -4.405 1.00 84.44 223 SER A O 1
ATOM 1812 N N . LEU A 1 224 ? 8.530 -1.164 -3.148 1.00 84.62 224 LEU A N 1
ATOM 1813 C CA . LEU A 1 224 ? 7.613 -1.533 -4.223 1.00 84.62 224 LEU A CA 1
ATOM 1814 C C . LEU A 1 224 ? 6.522 -0.464 -4.314 1.00 84.62 224 LEU A C 1
ATOM 1816 O O . LEU A 1 224 ? 5.936 -0.101 -3.294 1.00 84.62 224 LEU A O 1
ATOM 1820 N N . ILE A 1 225 ? 6.251 0.021 -5.524 1.00 78.12 225 ILE A N 1
ATOM 1821 C CA . ILE A 1 225 ? 5.254 1.053 -5.822 1.00 78.12 225 ILE A CA 1
ATOM 1822 C C . ILE A 1 225 ? 4.246 0.503 -6.819 1.00 78.12 225 ILE A C 1
ATOM 1824 O O . ILE A 1 225 ? 4.644 0.076 -7.886 1.00 78.12 225 ILE A O 1
ATOM 1828 N N . PHE A 1 226 ? 2.954 0.548 -6.526 1.00 73.31 226 PHE A N 1
ATOM 1829 C CA . PHE A 1 226 ? 1.872 0.152 -7.440 1.00 73.31 226 PHE A CA 1
ATOM 1830 C C . PHE A 1 226 ? 0.811 1.262 -7.528 1.00 73.31 226 PHE A C 1
ATOM 1832 O O . PHE A 1 226 ? 0.760 2.124 -6.647 1.00 73.31 226 PHE A O 1
ATOM 1839 N N . PRO A 1 227 ? -0.049 1.258 -8.562 1.00 67.38 227 PRO A N 1
ATOM 1840 C CA . PRO A 1 227 ? -1.153 2.199 -8.694 1.00 67.38 227 PRO A CA 1
ATOM 1841 C C . PRO A 1 227 ? -2.029 2.241 -7.434 1.00 67.38 227 PRO A C 1
ATOM 1843 O O . PRO A 1 227 ? -2.566 1.218 -7.000 1.00 67.38 227 PRO A O 1
ATOM 1846 N N . SER A 1 228 ? -2.201 3.434 -6.865 1.00 61.53 228 SER A N 1
ATOM 1847 C CA . SER A 1 228 ? -3.148 3.700 -5.776 1.00 61.53 228 SER A CA 1
ATOM 1848 C C . SER A 1 228 ? -4.337 4.503 -6.303 1.00 61.53 228 SER A C 1
ATOM 1850 O O . SER A 1 228 ? -4.210 5.217 -7.292 1.00 61.53 228 SER A O 1
ATOM 1852 N N . VAL A 1 229 ? -5.496 4.367 -5.660 1.00 55.62 229 VAL A N 1
ATOM 1853 C CA . VAL A 1 229 ? -6.788 4.920 -6.130 1.00 55.62 229 VAL A CA 1
ATOM 1854 C C . VAL A 1 229 ? -7.276 6.062 -5.241 1.00 55.62 229 VAL A C 1
ATOM 1856 O O . VAL A 1 229 ? -8.247 6.739 -5.549 1.00 55.62 229 VAL A O 1
ATOM 1859 N N . THR A 1 230 ? -6.633 6.257 -4.099 1.00 57.72 230 THR A N 1
ATOM 1860 C CA . THR A 1 230 ? -7.175 7.062 -3.009 1.00 57.72 230 THR A CA 1
ATOM 1861 C C . THR A 1 230 ? -6.415 8.366 -2.844 1.00 57.72 230 THR A C 1
ATOM 1863 O O . THR A 1 230 ? -5.186 8.394 -2.821 1.00 57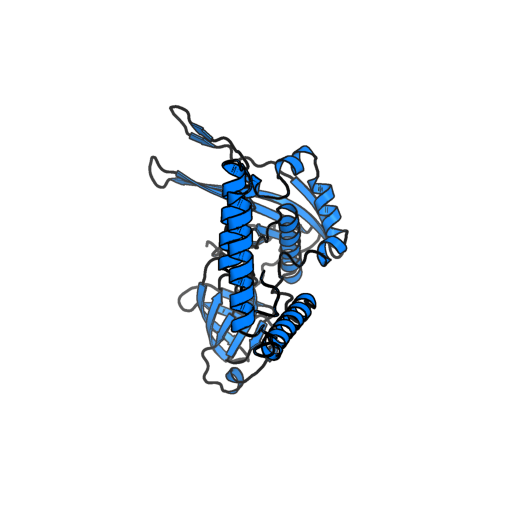.72 230 THR A O 1
ATOM 1866 N N . TYR A 1 231 ? -7.195 9.434 -2.685 1.00 56.28 231 TYR A N 1
ATOM 1867 C CA . TYR A 1 231 ? -6.768 10.823 -2.818 1.00 56.28 231 TYR A CA 1
ATOM 1868 C C . TYR A 1 231 ? -6.141 11.420 -1.545 1.00 56.28 231 TYR A C 1
ATOM 1870 O O . TYR A 1 231 ? -5.464 12.442 -1.630 1.00 56.28 231 TYR A O 1
ATOM 1878 N N . GLU A 1 232 ? -6.301 10.777 -0.381 1.00 66.94 232 GLU A N 1
ATOM 1879 C CA . GLU A 1 232 ? -5.957 11.370 0.920 1.00 66.94 232 GLU A CA 1
ATOM 1880 C C . GLU A 1 232 ? -4.964 10.517 1.733 1.00 66.94 232 GLU A C 1
ATOM 1882 O O . GLU A 1 232 ? -5.209 9.343 2.023 1.00 66.94 232 GLU A O 1
ATOM 1887 N N . ASP A 1 233 ? -3.846 11.128 2.156 1.00 71.88 233 ASP A N 1
ATOM 1888 C CA . ASP A 1 233 ? -2.843 10.499 3.045 1.00 71.88 233 ASP A CA 1
ATOM 1889 C C . ASP A 1 233 ? -3.418 10.227 4.452 1.00 71.88 233 ASP A C 1
ATOM 1891 O O . ASP A 1 233 ? -2.981 9.317 5.164 1.00 71.88 233 ASP A O 1
ATOM 1895 N N . LYS A 1 234 ? -4.442 10.994 4.848 1.00 79.88 234 LYS A N 1
ATOM 1896 C CA . LYS A 1 234 ? -5.103 10.905 6.151 1.00 79.88 234 LYS A CA 1
ATOM 1897 C C . LYS A 1 234 ? -6.620 10.709 5.972 1.00 79.88 234 LYS A C 1
ATOM 1899 O O . LYS A 1 234 ? -7.348 11.691 5.963 1.00 79.88 234 LYS A O 1
ATOM 1904 N N . PRO A 1 235 ? -7.103 9.456 5.868 1.00 81.56 235 PRO A N 1
ATOM 1905 C CA . PRO A 1 235 ? -8.507 9.163 5.555 1.00 81.56 235 PRO A CA 1
ATOM 1906 C C . PRO A 1 235 ? -9.495 9.538 6.673 1.00 81.56 235 PRO A C 1
ATOM 1908 O O . PRO A 1 235 ? -10.700 9.584 6.448 1.00 81.56 235 PRO A O 1
ATOM 1911 N N . PHE A 1 236 ? -9.009 9.758 7.896 1.00 84.50 236 PHE A N 1
ATOM 1912 C CA . PHE A 1 236 ? -9.804 10.222 9.030 1.00 84.50 236 PHE A CA 1
ATOM 1913 C C . PHE A 1 236 ? -8.907 10.883 10.080 1.00 84.50 236 PHE A C 1
ATOM 1915 O O . PHE A 1 236 ? -7.729 10.552 10.226 1.00 84.50 236 PHE A O 1
ATOM 1922 N N . ASP A 1 237 ? -9.479 11.811 10.847 1.00 83.00 237 ASP A N 1
ATOM 1923 C CA . ASP A 1 237 ? -8.719 12.579 11.838 1.00 83.00 237 ASP A CA 1
ATOM 1924 C C . ASP A 1 237 ? -8.523 11.883 13.174 1.00 83.00 237 ASP A C 1
ATOM 1926 O O . ASP A 1 237 ? -7.489 12.073 13.814 1.00 83.00 237 ASP A O 1
ATOM 1930 N N . TYR A 1 238 ? -9.519 11.103 13.583 1.00 83.06 238 TYR A N 1
ATOM 1931 C CA . TYR A 1 238 ? -9.625 10.548 14.923 1.00 83.06 238 TYR A CA 1
ATOM 1932 C C . TYR A 1 238 ? -10.043 9.085 14.848 1.00 83.06 238 TYR A C 1
ATOM 1934 O O . TYR A 1 238 ? -10.890 8.721 14.029 1.00 83.06 238 TYR A O 1
ATOM 1942 N N . TYR A 1 239 ? -9.486 8.251 15.728 1.00 83.44 239 TYR A N 1
ATOM 1943 C CA . TYR A 1 239 ? -9.781 6.818 15.754 1.00 83.44 239 TYR A CA 1
ATOM 1944 C C . TYR A 1 239 ? -11.262 6.524 16.061 1.00 83.44 239 TYR A C 1
ATOM 1946 O O . TYR A 1 239 ? -11.767 5.492 15.636 1.00 83.44 239 TYR A O 1
ATOM 1954 N N . GLN A 1 240 ? -11.989 7.429 16.733 1.00 83.00 240 GLN A N 1
ATOM 1955 C CA . GLN A 1 240 ? -13.418 7.259 17.031 1.00 83.00 240 GLN A CA 1
ATOM 1956 C C . GLN A 1 240 ? -14.315 7.286 15.794 1.00 83.00 240 GLN A C 1
ATOM 1958 O O . GLN A 1 240 ? -15.455 6.846 15.863 1.00 83.00 240 GLN A O 1
ATOM 1963 N N . LYS A 1 241 ? -13.815 7.801 14.667 1.00 83.81 241 LYS A N 1
ATOM 1964 C CA . LYS A 1 241 ? -14.556 7.768 13.406 1.00 83.81 241 LYS A CA 1
ATOM 1965 C C . LYS A 1 241 ? -14.513 6.381 12.744 1.00 83.81 241 LYS A C 1
ATOM 1967 O O . LYS A 1 241 ? -15.256 6.149 11.799 1.00 83.81 241 LYS A O 1
ATOM 1972 N N . THR A 1 242 ? -13.644 5.476 13.209 1.00 85.94 242 THR A N 1
ATOM 1973 C CA . THR A 1 242 ? -13.488 4.128 12.636 1.00 85.94 242 THR A CA 1
ATOM 1974 C C . THR A 1 242 ? -14.592 3.178 13.092 1.00 85.94 242 THR A C 1
ATOM 1976 O O . THR A 1 242 ? -15.063 3.263 14.222 1.00 85.94 242 THR A O 1
ATOM 1979 N N . LEU A 1 243 ? -14.980 2.250 12.214 1.00 85.31 243 LEU A N 1
ATOM 1980 C CA . LEU A 1 243 ? -16.009 1.245 12.487 1.00 85.31 243 LEU A CA 1
ATOM 1981 C C . LEU A 1 243 ? -15.624 0.332 13.661 1.00 85.31 243 LEU A C 1
ATOM 1983 O O . LEU A 1 243 ? -16.440 0.072 14.542 1.00 85.31 243 LEU A O 1
ATOM 1987 N N . CYS A 1 244 ? -14.384 -0.162 13.671 1.00 85.88 244 CYS A N 1
ATOM 1988 C CA . CYS A 1 244 ? -13.858 -0.992 14.745 1.00 85.88 244 CYS A CA 1
ATOM 1989 C C . CYS A 1 244 ? -12.766 -0.257 15.518 1.00 85.88 244 CYS A C 1
ATOM 1991 O O . CYS A 1 244 ? -11.699 0.044 14.982 1.00 85.88 244 CYS A O 1
ATOM 1993 N N . HIS A 1 245 ? -12.983 -0.061 16.816 1.00 87.19 245 HIS A N 1
ATOM 1994 C CA . HIS A 1 245 ? -11.948 0.449 17.706 1.00 87.19 245 HIS A CA 1
ATOM 1995 C C . HIS A 1 245 ? -10.876 -0.611 17.952 1.00 87.19 245 HIS A C 1
ATOM 1997 O O . HIS A 1 245 ? -11.180 -1.765 18.262 1.00 87.19 245 HIS A O 1
ATOM 2003 N N . VAL A 1 246 ? -9.612 -0.202 17.863 1.00 87.44 246 VAL A N 1
ATOM 2004 C CA . VAL A 1 246 ? -8.469 -1.086 18.104 1.00 87.44 246 VAL A CA 1
ATOM 2005 C C . VAL A 1 246 ? -8.469 -1.661 19.530 1.00 87.44 246 VAL A C 1
ATOM 2007 O O . VAL A 1 246 ? -8.101 -2.817 19.703 1.00 87.44 246 VAL A O 1
ATOM 2010 N N . ASP A 1 247 ? -8.944 -0.913 20.534 1.00 86.06 247 ASP A N 1
ATOM 2011 C CA . ASP A 1 247 ? -9.038 -1.378 21.928 1.00 86.06 247 ASP A CA 1
ATOM 2012 C C . ASP A 1 247 ? -9.918 -2.622 22.058 1.00 86.06 247 ASP A C 1
ATOM 2014 O O . ASP A 1 247 ? -9.545 -3.587 22.719 1.00 86.06 247 ASP A O 1
ATOM 2018 N N . ASN A 1 248 ? -11.058 -2.642 21.363 1.00 87.69 248 ASN A N 1
ATOM 2019 C CA . ASN A 1 248 ? -11.974 -3.780 21.388 1.00 87.69 248 ASN A CA 1
ATOM 2020 C C . ASN A 1 248 ? -11.315 -5.035 20.804 1.00 87.69 248 ASN A C 1
ATOM 2022 O O . ASN A 1 248 ? -11.520 -6.131 21.315 1.00 87.69 248 ASN A O 1
ATOM 2026 N N . LEU A 1 249 ? -10.480 -4.881 19.770 1.00 90.50 249 LEU A N 1
ATOM 2027 C CA . LEU A 1 249 ? -9.783 -6.007 19.143 1.00 90.50 249 LEU A CA 1
ATOM 2028 C C . LEU A 1 249 ? -8.787 -6.678 20.088 1.00 90.50 249 LEU A C 1
ATOM 2030 O O . LEU A 1 249 ? -8.692 -7.906 20.096 1.00 90.50 249 LEU A O 1
ATOM 2034 N N . PHE A 1 250 ? -8.066 -5.890 20.887 1.00 90.50 250 PHE A N 1
ATOM 2035 C CA . PHE A 1 250 ? -7.133 -6.421 21.876 1.00 90.50 250 PHE A CA 1
ATOM 2036 C C . PHE A 1 250 ? -7.849 -6.939 23.124 1.00 90.50 250 PHE A C 1
ATOM 2038 O O . PHE A 1 250 ? -7.598 -8.071 23.531 1.00 90.50 250 PHE A O 1
ATOM 2045 N N . ASN A 1 251 ? -8.795 -6.173 23.675 1.00 89.94 251 ASN A N 1
ATOM 2046 C CA . ASN A 1 251 ? -9.544 -6.554 24.876 1.00 89.94 251 ASN A CA 1
ATOM 2047 C C . ASN A 1 251 ? -10.340 -7.852 24.687 1.00 89.94 251 ASN A C 1
ATOM 2049 O O . ASN A 1 251 ? -10.469 -8.640 25.621 1.00 89.94 251 ASN A O 1
ATOM 2053 N N . TRP A 1 252 ? -10.869 -8.089 23.485 1.00 92.88 252 TRP A N 1
ATOM 2054 C CA . TRP A 1 252 ? -11.620 -9.303 23.152 1.00 92.88 252 TRP A CA 1
ATOM 2055 C C . TRP A 1 252 ? -10.767 -10.386 22.474 1.00 92.88 252 TRP A C 1
ATOM 2057 O O . TRP A 1 252 ? -11.304 -11.417 22.077 1.00 92.88 252 TRP A O 1
ATOM 2067 N N . ASN A 1 253 ? -9.454 -10.168 22.331 1.00 92.44 253 ASN A N 1
ATOM 2068 C CA . ASN A 1 253 ? -8.509 -11.086 21.688 1.00 92.44 253 ASN A CA 1
ATOM 2069 C C . ASN A 1 253 ? -8.967 -11.582 20.295 1.00 92.44 253 ASN A C 1
ATOM 2071 O O . ASN A 1 253 ? -8.904 -12.769 19.974 1.00 92.44 253 ASN A O 1
ATOM 2075 N N . LEU A 1 254 ? -9.463 -10.669 19.453 1.00 94.44 254 LEU A N 1
ATOM 2076 C CA . LEU A 1 254 ? -10.101 -11.018 18.175 1.00 94.44 254 LEU A CA 1
ATOM 2077 C C . LEU A 1 254 ? -9.143 -11.098 16.983 1.00 94.44 254 LEU A C 1
ATOM 2079 O O . LEU A 1 254 ? -9.547 -11.566 15.917 1.00 94.44 254 LEU A O 1
ATOM 2083 N N . TRP A 1 255 ? -7.890 -10.658 17.137 1.00 94.81 255 TRP A N 1
ATOM 2084 C CA . TRP A 1 255 ? -6.919 -10.577 16.041 1.00 94.81 255 TRP A CA 1
ATOM 2085 C C . TRP A 1 255 ? -6.752 -11.893 15.285 1.00 94.81 255 TRP A C 1
ATOM 2087 O O . TRP A 1 255 ? -6.850 -11.912 14.057 1.00 94.81 255 TRP A O 1
ATOM 2097 N N . GLU A 1 256 ? -6.550 -12.992 16.012 1.00 95.94 256 GLU A N 1
ATOM 2098 C CA . GLU A 1 256 ? -6.371 -14.312 15.410 1.00 95.94 256 GLU A CA 1
ATOM 2099 C C . GLU A 1 256 ? -7.607 -14.735 14.610 1.00 95.94 256 GLU A C 1
ATOM 2101 O O . GLU A 1 256 ? -7.509 -15.054 13.423 1.00 95.94 256 GLU A O 1
ATOM 2106 N N . SER A 1 257 ? -8.781 -14.644 15.241 1.00 94.81 257 SER A N 1
ATOM 2107 C CA . SER A 1 257 ? -10.056 -15.046 14.644 1.00 94.81 257 SER A CA 1
ATOM 2108 C C . SER A 1 257 ? -10.374 -14.252 13.378 1.00 94.81 257 SER A C 1
ATOM 2110 O O . SER A 1 257 ? -10.777 -14.835 12.370 1.00 94.81 257 SER A O 1
ATOM 2112 N N . ILE A 1 258 ? -10.171 -12.933 13.401 1.00 93.94 258 ILE A N 1
ATOM 2113 C CA . ILE A 1 258 ? -10.448 -12.040 12.270 1.00 93.94 258 ILE A CA 1
ATOM 2114 C C . ILE A 1 258 ? -9.510 -12.338 11.101 1.00 93.94 258 ILE A C 1
ATOM 2116 O O . ILE A 1 258 ? -9.975 -12.556 9.980 1.00 93.94 258 ILE A O 1
ATOM 2120 N N . ILE A 1 259 ? -8.198 -12.366 11.352 1.00 95.19 259 ILE A N 1
ATOM 2121 C CA . ILE A 1 259 ? -7.190 -12.532 10.300 1.00 95.19 259 ILE A CA 1
ATOM 2122 C C . ILE A 1 259 ? -7.330 -13.917 9.659 1.00 95.19 259 ILE A C 1
ATOM 2124 O O . ILE A 1 259 ? -7.437 -14.020 8.435 1.00 95.19 259 ILE A O 1
ATOM 2128 N N . GLN A 1 260 ? -7.410 -14.983 10.460 1.00 95.00 260 GLN A N 1
ATOM 2129 C CA . GLN A 1 260 ? -7.569 -16.338 9.928 1.00 95.00 260 GLN A CA 1
ATOM 2130 C C . GLN A 1 260 ? -8.879 -16.488 9.143 1.00 95.00 260 GLN A C 1
ATOM 2132 O O . GLN A 1 260 ? -8.877 -17.062 8.051 1.00 95.00 260 GLN A O 1
ATOM 2137 N N . SER A 1 261 ? -9.990 -15.933 9.644 1.00 91.81 261 SER A N 1
ATOM 2138 C CA . SER A 1 261 ? -11.285 -15.999 8.952 1.00 91.81 261 SER A CA 1
ATOM 2139 C C . SER A 1 261 ? -11.272 -15.245 7.625 1.00 91.81 261 SER A C 1
ATOM 2141 O O . SER A 1 261 ? -11.774 -15.769 6.630 1.00 91.81 261 SER A O 1
ATOM 2143 N N . TYR A 1 262 ? -10.661 -14.058 7.577 1.00 91.81 262 TYR A N 1
ATOM 2144 C CA . TYR A 1 262 ? -10.550 -13.262 6.354 1.00 91.81 262 TYR A CA 1
ATOM 2145 C C . TYR A 1 262 ? -9.787 -14.007 5.249 1.00 91.81 262 TYR A C 1
ATOM 2147 O O . TYR A 1 262 ? -10.258 -14.103 4.113 1.00 91.81 262 TYR A O 1
ATOM 2155 N N . PHE A 1 263 ? -8.628 -14.589 5.575 1.00 91.19 263 PHE A N 1
ATOM 2156 C CA . PHE A 1 263 ? -7.810 -15.291 4.581 1.00 91.19 263 PHE A CA 1
ATOM 2157 C C . PHE A 1 263 ? -8.386 -16.659 4.180 1.00 91.19 263 PHE A C 1
ATOM 2159 O O . PHE A 1 263 ? -8.236 -17.074 3.022 1.00 91.19 263 PHE A O 1
ATOM 2166 N N . LYS A 1 264 ? -9.111 -17.325 5.088 1.00 90.12 264 LYS A N 1
ATOM 2167 C CA . LYS A 1 264 ? -9.781 -18.609 4.836 1.00 90.12 264 LYS A CA 1
ATOM 2168 C C . LYS A 1 264 ? -11.047 -18.454 3.990 1.00 90.12 264 LYS A C 1
ATOM 2170 O O . LYS A 1 264 ? -11.235 -19.180 3.013 1.00 90.12 264 LYS A O 1
ATOM 2175 N N . VAL A 1 265 ? -11.927 -17.514 4.332 1.00 85.62 265 VAL A N 1
ATOM 2176 C CA . VAL A 1 265 ? -13.260 -17.400 3.726 1.00 85.62 265 VAL A CA 1
ATOM 2177 C C . VAL A 1 265 ? -13.217 -16.486 2.498 1.00 85.62 265 VAL A C 1
ATOM 2179 O O . VAL A 1 265 ? -13.000 -15.281 2.578 1.00 85.62 265 VAL A O 1
ATOM 2182 N N . LYS A 1 266 ? -13.444 -17.058 1.309 1.00 79.06 266 LYS A N 1
ATOM 2183 C CA . LYS A 1 266 ? -13.365 -16.326 0.030 1.00 79.06 266 LYS A CA 1
ATOM 2184 C C . LYS A 1 266 ? -14.373 -15.173 -0.090 1.00 79.06 266 LYS A C 1
ATOM 2186 O O . LYS A 1 266 ? -14.028 -14.170 -0.706 1.00 79.06 266 LYS A O 1
ATOM 2191 N N . SER A 1 267 ? -15.564 -15.283 0.504 1.00 74.44 267 SER A N 1
ATOM 2192 C CA . SER A 1 267 ? -16.628 -14.275 0.365 1.00 74.44 267 SER A CA 1
ATOM 2193 C C . SER A 1 267 ? -16.244 -12.896 0.914 1.00 74.44 267 SER A C 1
ATOM 2195 O O . SER A 1 267 ? -16.586 -11.890 0.291 1.00 74.44 267 SER A O 1
ATOM 2197 N N . PHE A 1 268 ? -15.465 -12.830 2.002 1.00 72.75 268 PHE A N 1
ATOM 2198 C CA . PHE A 1 268 ? -14.958 -11.558 2.537 1.00 72.75 268 PHE A CA 1
ATOM 2199 C C . PHE A 1 268 ? -14.075 -10.809 1.531 1.00 72.75 268 PHE A C 1
ATOM 2201 O O . PHE A 1 268 ? -14.105 -9.584 1.482 1.00 72.75 268 PHE A O 1
ATOM 2208 N N . ARG A 1 269 ? -13.352 -11.537 0.673 1.00 71.06 269 ARG A N 1
ATOM 2209 C CA . ARG A 1 269 ? -12.466 -10.963 -0.354 1.00 71.06 269 ARG A CA 1
ATOM 2210 C C . ARG A 1 269 ? -13.191 -10.595 -1.648 1.00 71.06 269 ARG A C 1
ATOM 2212 O O . ARG A 1 269 ? -12.679 -9.813 -2.441 1.00 71.06 269 ARG A O 1
ATOM 2219 N N . THR A 1 270 ? -14.362 -11.176 -1.910 1.00 66.69 270 THR A N 1
ATOM 2220 C CA . THR A 1 270 ? -15.093 -10.950 -3.169 1.00 66.69 270 THR A CA 1
ATOM 2221 C C . THR A 1 270 ? -16.151 -9.861 -3.057 1.00 66.69 270 THR A C 1
ATOM 2223 O O . THR A 1 270 ? -16.299 -9.083 -3.991 1.00 66.69 270 THR A O 1
ATOM 2226 N N . ILE A 1 271 ? -16.873 -9.782 -1.935 1.00 58.31 271 ILE A N 1
ATOM 2227 C CA . ILE A 1 271 ? -18.023 -8.871 -1.775 1.00 58.31 271 ILE A CA 1
ATOM 2228 C C . ILE A 1 271 ? -17.573 -7.411 -1.594 1.00 58.31 271 ILE A C 1
ATOM 2230 O O . ILE A 1 271 ? -18.248 -6.482 -2.035 1.00 58.31 271 ILE A O 1
ATOM 2234 N N . TRP A 1 272 ? -16.407 -7.204 -0.982 1.00 58.22 272 TRP A N 1
ATOM 2235 C CA . TRP A 1 272 ? -15.992 -5.901 -0.461 1.00 58.22 272 TRP A CA 1
ATOM 2236 C C . TRP A 1 272 ? -15.025 -5.107 -1.345 1.00 58.22 272 TRP A C 1
ATOM 2238 O O . TRP A 1 272 ? -14.601 -4.016 -0.966 1.00 58.22 272 TRP A O 1
ATOM 2248 N N . ASN A 1 273 ? -14.768 -5.573 -2.572 1.00 54.00 273 ASN A N 1
ATOM 2249 C CA . ASN A 1 273 ? -13.984 -4.838 -3.579 1.00 54.00 273 ASN A CA 1
ATOM 2250 C C . ASN A 1 273 ? -14.592 -3.467 -3.961 1.00 54.00 273 ASN A C 1
ATOM 2252 O O . ASN A 1 273 ? -13.968 -2.704 -4.690 1.00 54.00 273 ASN A O 1
ATOM 2256 N N . ARG A 1 274 ? -15.790 -3.136 -3.454 1.00 50.66 274 ARG A N 1
ATOM 2257 C CA . ARG A 1 274 ? -16.466 -1.839 -3.623 1.00 50.66 274 ARG A CA 1
ATOM 2258 C C . ARG A 1 274 ? -15.819 -0.694 -2.840 1.00 50.66 274 ARG A C 1
ATOM 2260 O O . ARG A 1 274 ? -15.907 0.441 -3.290 1.00 50.66 274 ARG A O 1
ATOM 2267 N N . LEU A 1 275 ? -15.195 -0.972 -1.689 1.00 52.44 275 LEU A N 1
ATOM 2268 C CA . LEU A 1 275 ? -14.546 0.072 -0.881 1.00 52.44 275 LEU A CA 1
ATOM 2269 C C . LEU A 1 275 ? -13.161 0.437 -1.412 1.00 52.44 275 LEU A C 1
ATOM 2271 O O . LEU A 1 275 ? -12.732 1.567 -1.228 1.00 52.44 275 LEU A O 1
ATOM 2275 N N . ILE A 1 276 ? -12.463 -0.497 -2.065 1.00 56.66 276 ILE A N 1
ATOM 2276 C CA . ILE A 1 276 ? -11.104 -0.260 -2.547 1.00 56.66 276 ILE A CA 1
ATOM 2277 C C . ILE A 1 276 ? -10.924 -0.877 -3.920 1.00 56.66 276 ILE A C 1
ATOM 2279 O O . ILE A 1 276 ? -10.844 -2.096 -4.070 1.00 56.66 276 ILE A O 1
ATOM 2283 N N . ILE A 1 277 ? -10.783 -0.021 -4.922 1.00 56.72 277 ILE A N 1
ATOM 2284 C CA . ILE A 1 277 ? -10.540 -0.453 -6.294 1.00 56.72 277 ILE A CA 1
ATOM 2285 C C . ILE A 1 277 ? -9.098 -0.988 -6.377 1.00 56.72 277 ILE A C 1
ATOM 2287 O O . ILE A 1 277 ? -8.146 -0.308 -5.983 1.00 56.72 277 ILE A O 1
ATOM 2291 N N . PRO A 1 278 ? -8.860 -2.218 -6.852 1.00 52.28 278 PRO A N 1
ATOM 2292 C CA . PRO A 1 278 ? -7.526 -2.647 -7.239 1.00 52.28 278 PRO A CA 1
ATOM 2293 C C . PRO A 1 278 ? -7.274 -2.205 -8.686 1.00 52.28 278 PRO A C 1
ATOM 2295 O O . PRO A 1 278 ? -7.618 -2.920 -9.625 1.00 52.28 278 PRO A O 1
ATOM 2298 N N . LEU A 1 279 ? -6.661 -1.031 -8.885 1.00 51.00 279 LEU A N 1
ATOM 2299 C CA . LEU A 1 279 ? -6.274 -0.574 -10.230 1.00 51.00 279 LEU A CA 1
ATOM 2300 C C . LEU A 1 279 ? -5.285 -1.537 -10.910 1.00 51.00 279 LEU A C 1
ATOM 2302 O O . LEU A 1 279 ? -5.338 -1.677 -12.131 1.00 51.00 279 LEU A O 1
ATOM 2306 N N . SER A 1 280 ? -4.462 -2.277 -10.153 1.00 44.88 280 SER A N 1
ATOM 2307 C CA . SER A 1 280 ? -3.551 -3.286 -10.721 1.00 44.88 280 SER A CA 1
ATOM 2308 C C . SER A 1 280 ? -4.272 -4.492 -11.347 1.00 44.88 280 SER A C 1
ATOM 2310 O O . SER A 1 280 ? -3.709 -5.172 -12.200 1.00 44.88 280 SER A O 1
ATOM 2312 N N . ARG A 1 281 ? -5.555 -4.723 -11.017 1.00 44.69 281 ARG A N 1
ATOM 2313 C CA . ARG A 1 281 ? -6.404 -5.768 -11.628 1.00 44.69 281 ARG A CA 1
ATOM 2314 C C . ARG A 1 281 ? -7.368 -5.235 -12.696 1.00 44.69 281 ARG A C 1
ATOM 2316 O O . ARG A 1 281 ? -8.224 -5.978 -13.167 1.00 44.69 281 ARG A O 1
ATOM 2323 N N . SER A 1 282 ? -7.239 -3.971 -13.106 1.00 41.34 282 SER A N 1
ATOM 2324 C CA . SER A 1 282 ? -8.185 -3.316 -14.028 1.00 41.34 282 SER A CA 1
ATOM 2325 C C . SER A 1 282 ? -8.119 -3.797 -15.484 1.00 41.34 282 SER A C 1
ATOM 2327 O O . SER A 1 282 ? -8.932 -3.380 -16.307 1.00 41.34 282 SER A O 1
ATOM 2329 N N . LYS A 1 283 ? -7.248 -4.754 -15.823 1.00 42.81 283 LYS A N 1
ATOM 2330 C CA . LYS A 1 283 ? -7.397 -5.502 -17.074 1.00 42.81 283 LYS A CA 1
ATOM 2331 C C . LYS A 1 283 ? -8.506 -6.544 -16.882 1.00 42.81 283 LYS A C 1
ATOM 2333 O O . LYS A 1 283 ? -8.229 -7.667 -16.479 1.00 42.81 283 LYS A O 1
ATOM 2338 N N . SER A 1 284 ? -9.747 -6.162 -17.205 1.00 38.84 284 SER A N 1
ATOM 2339 C CA . SER A 1 284 ? -10.919 -7.025 -17.498 1.00 38.84 284 SER A CA 1
ATOM 2340 C C . SER A 1 284 ? -11.854 -7.513 -16.371 1.00 38.84 284 SER A C 1
ATOM 2342 O O . SER A 1 284 ? -12.727 -8.330 -16.648 1.00 38.84 284 SER A O 1
ATOM 2344 N N . GLY A 1 285 ? -11.741 -7.039 -15.125 1.00 41.41 285 GLY A N 1
ATOM 2345 C CA . GLY A 1 285 ? -12.365 -7.751 -13.992 1.00 41.41 285 GLY A CA 1
ATOM 2346 C C . GLY A 1 285 ? -13.621 -7.181 -13.322 1.00 41.41 285 GLY A C 1
ATOM 2347 O O . GLY A 1 285 ? -14.300 -7.934 -12.630 1.00 41.41 285 GLY A O 1
ATOM 2348 N N . THR A 1 286 ? -13.934 -5.894 -13.443 1.00 49.91 286 THR A N 1
ATOM 2349 C CA . THR A 1 286 ? -14.979 -5.276 -12.606 1.00 49.91 286 THR A CA 1
ATOM 2350 C C . THR A 1 286 ? -16.244 -5.009 -13.407 1.00 49.91 286 THR A C 1
ATOM 2352 O O . THR A 1 286 ? -16.506 -3.897 -13.871 1.00 49.91 286 THR A O 1
ATOM 2355 N N . TRP A 1 287 ? -17.045 -6.066 -13.570 1.00 51.50 287 TRP A N 1
ATOM 2356 C CA . TRP A 1 287 ? -18.394 -6.000 -14.143 1.00 51.50 287 TRP A CA 1
ATOM 2357 C C . TRP A 1 287 ? -19.252 -4.920 -13.465 1.00 51.50 287 TRP A C 1
ATOM 2359 O O . TRP A 1 287 ? -20.125 -4.348 -14.105 1.00 51.50 287 TRP A O 1
ATOM 2369 N N . GLU A 1 288 ? -18.970 -4.582 -12.206 1.00 50.78 288 GLU A N 1
ATOM 2370 C CA . GLU A 1 288 ? -19.640 -3.526 -11.452 1.00 50.78 288 GLU A CA 1
ATOM 2371 C C . GLU A 1 288 ? -19.462 -2.137 -12.087 1.00 50.78 288 GLU A C 1
ATOM 2373 O O . GLU A 1 288 ? -20.425 -1.375 -12.132 1.00 50.78 288 GLU A O 1
ATOM 2378 N N . TYR A 1 289 ? -18.282 -1.810 -12.632 1.00 53.44 289 TYR A N 1
ATOM 2379 C CA . TYR A 1 289 ? -18.074 -0.547 -13.361 1.00 53.44 289 TYR A CA 1
ATOM 2380 C C . TYR A 1 289 ? -18.666 -0.596 -14.761 1.00 53.44 289 TYR A C 1
ATOM 2382 O O . TYR A 1 289 ? -19.171 0.417 -15.234 1.00 53.44 289 TYR A O 1
ATOM 2390 N N . ALA A 1 290 ? -18.662 -1.767 -15.405 1.00 54.03 290 ALA A N 1
ATOM 2391 C CA . ALA A 1 290 ? -19.380 -1.942 -16.661 1.00 54.03 290 ALA A CA 1
ATOM 2392 C C . ALA A 1 290 ? -20.882 -1.686 -16.453 1.00 54.03 290 ALA A C 1
ATOM 2394 O O . ALA A 1 290 ? -21.464 -0.892 -17.184 1.00 54.03 290 ALA A O 1
ATOM 2395 N N . ILE A 1 291 ? -21.487 -2.237 -15.396 1.00 58.62 291 ILE A N 1
ATOM 2396 C CA . ILE A 1 291 ? -22.890 -1.977 -15.054 1.00 58.62 291 ILE A CA 1
ATOM 2397 C C . ILE A 1 291 ? -23.120 -0.523 -14.647 1.00 58.62 291 ILE A C 1
ATOM 2399 O O . ILE A 1 291 ? -24.055 0.078 -15.159 1.00 58.62 291 ILE A O 1
ATOM 2403 N N . LEU A 1 292 ? -22.282 0.075 -13.793 1.00 56.12 292 LEU A N 1
ATOM 2404 C CA . LEU A 1 292 ? -22.419 1.495 -13.435 1.00 56.12 292 LEU A CA 1
ATOM 2405 C C . LEU A 1 292 ? -22.322 2.396 -14.669 1.00 56.12 292 LEU A C 1
ATOM 2407 O O . LEU A 1 292 ? -23.134 3.299 -14.818 1.00 56.12 292 LEU A O 1
ATOM 2411 N N . SER A 1 293 ? -21.392 2.120 -15.585 1.00 55.69 293 SER A N 1
ATOM 2412 C CA . SER A 1 293 ? -21.275 2.870 -16.839 1.00 55.69 293 SER A CA 1
ATOM 2413 C C . SER A 1 293 ? -22.516 2.716 -17.722 1.00 55.69 293 SER A C 1
ATOM 2415 O O . SER A 1 293 ? -22.990 3.703 -18.278 1.00 55.69 293 SER A O 1
ATOM 2417 N N . VAL A 1 294 ? -23.103 1.515 -17.791 1.00 68.25 294 VAL A N 1
ATOM 2418 C CA . VAL A 1 294 ? -24.355 1.253 -18.517 1.00 68.25 294 VAL A CA 1
ATOM 2419 C C . VAL A 1 294 ? -25.536 1.969 -17.866 1.00 68.25 294 VAL A C 1
ATOM 2421 O O . VAL A 1 294 ? -26.325 2.578 -18.578 1.00 68.25 294 VAL A O 1
ATOM 2424 N N . VAL A 1 295 ? -25.647 1.953 -16.536 1.00 67.31 295 VAL A N 1
ATOM 2425 C CA . VAL A 1 295 ? -26.701 2.662 -15.792 1.00 67.31 295 VAL A CA 1
ATOM 2426 C C . VAL A 1 295 ? -26.584 4.170 -15.994 1.00 67.31 295 VAL A C 1
ATOM 2428 O O . VAL A 1 295 ? -27.572 4.792 -16.359 1.00 67.31 295 VAL A O 1
ATOM 2431 N N . VAL A 1 296 ? -25.386 4.745 -15.854 1.00 66.50 296 VAL A N 1
ATOM 2432 C CA . VAL A 1 296 ? -25.143 6.176 -16.112 1.00 66.50 296 VAL A CA 1
ATOM 2433 C C . VAL A 1 296 ? -25.463 6.529 -17.566 1.00 66.50 296 VAL A C 1
ATOM 2435 O O . VAL A 1 296 ? -26.108 7.537 -17.829 1.00 66.50 296 VAL A O 1
ATOM 2438 N N . THR A 1 297 ? -25.075 5.685 -18.525 1.00 67.69 297 THR A N 1
ATOM 2439 C CA . THR A 1 297 ? -25.396 5.896 -19.948 1.00 67.69 297 THR A CA 1
ATOM 2440 C C . THR A 1 297 ? -26.903 5.837 -20.199 1.00 67.69 297 THR A C 1
ATOM 2442 O O . THR A 1 297 ? -27.429 6.663 -20.940 1.00 67.69 297 THR A O 1
ATOM 2445 N N . LEU A 1 298 ? -27.613 4.896 -19.570 1.00 71.12 298 LEU A N 1
ATOM 2446 C CA . LEU A 1 298 ? -29.071 4.792 -19.644 1.00 71.12 298 LEU A CA 1
ATOM 2447 C C . LEU A 1 298 ? -29.758 5.991 -18.991 1.00 71.12 298 LEU A C 1
ATOM 2449 O O . LEU A 1 298 ? -30.737 6.486 -19.533 1.00 71.12 298 LEU A O 1
ATOM 2453 N N . GLU A 1 299 ? -29.247 6.479 -17.866 1.00 68.50 299 GLU A N 1
ATOM 2454 C CA . GLU A 1 299 ? -29.757 7.672 -17.193 1.00 68.50 299 GLU A CA 1
ATOM 2455 C C . GLU A 1 299 ? -29.569 8.916 -18.066 1.00 68.50 299 GLU A C 1
ATOM 2457 O O . GLU A 1 299 ? -30.534 9.636 -18.314 1.00 68.50 299 GLU A O 1
ATOM 2462 N N . MET A 1 300 ? -28.377 9.106 -18.639 1.00 68.44 300 MET A N 1
ATOM 2463 C CA . MET A 1 300 ? -28.105 10.179 -19.600 1.00 68.44 300 MET A CA 1
ATOM 2464 C C . MET A 1 300 ? -28.988 10.070 -20.849 1.00 68.44 300 MET A C 1
ATOM 2466 O O . MET A 1 300 ? -29.489 11.083 -21.335 1.00 68.44 300 MET A O 1
ATOM 2470 N N . TYR A 1 301 ? -29.208 8.857 -21.365 1.00 74.44 301 TYR A N 1
ATOM 2471 C CA . TYR A 1 301 ? -30.097 8.619 -22.502 1.00 74.44 301 TYR A CA 1
ATOM 2472 C C . TYR A 1 301 ? -31.555 8.946 -22.156 1.00 74.44 301 TYR A C 1
ATOM 2474 O O . TYR A 1 301 ? -32.213 9.672 -22.893 1.00 74.44 301 TYR A O 1
ATOM 2482 N N . CYS A 1 302 ? -32.050 8.490 -21.004 1.00 68.81 302 CYS A N 1
ATOM 2483 C CA . CYS A 1 302 ? -33.382 8.822 -20.504 1.00 68.81 302 CYS A CA 1
ATOM 2484 C C . CYS A 1 302 ? -33.545 10.331 -20.266 1.00 68.81 302 CYS A C 1
ATOM 2486 O O . CYS A 1 302 ? -34.592 10.891 -20.590 1.00 68.81 302 CYS A O 1
ATOM 2488 N N . GLU A 1 303 ? -32.527 11.019 -19.744 1.00 68.06 303 GLU A N 1
ATOM 2489 C CA . GLU A 1 303 ? -32.525 12.477 -19.586 1.00 68.06 303 GLU A CA 1
ATOM 2490 C C . GLU A 1 303 ? -32.590 13.182 -20.950 1.00 68.06 303 GLU A C 1
ATOM 2492 O O . GLU A 1 303 ? -33.368 14.118 -21.135 1.00 68.06 303 GLU A O 1
ATOM 2497 N N . GLN A 1 304 ? -31.817 12.721 -21.936 1.00 72.12 304 GLN A N 1
ATOM 2498 C CA . GLN A 1 304 ? -31.838 13.267 -23.295 1.00 72.12 304 GLN A CA 1
ATOM 2499 C C . GLN A 1 304 ? -33.173 13.013 -24.008 1.00 72.12 304 GLN A C 1
ATOM 2501 O O . GLN A 1 304 ? -33.709 13.928 -24.628 1.00 72.12 304 GLN A O 1
ATOM 2506 N N . GLU A 1 305 ? -33.747 11.817 -23.877 1.00 67.81 305 GLU A N 1
ATOM 2507 C CA . GLU A 1 305 ? -35.034 11.459 -24.484 1.00 67.81 305 GLU A CA 1
ATOM 2508 C C . GLU A 1 305 ? -36.232 12.142 -23.817 1.00 67.81 305 GLU A C 1
ATOM 2510 O O . GLU A 1 305 ? -37.254 12.375 -24.473 1.00 67.81 305 GLU A O 1
ATOM 2515 N N . SER A 1 306 ? -36.126 12.456 -22.522 1.00 63.94 306 SER A N 1
ATOM 2516 C CA . SER A 1 306 ? -37.174 13.141 -21.754 1.00 63.94 306 SER A CA 1
ATOM 2517 C C . SER A 1 306 ? -37.071 14.668 -21.799 1.00 63.94 306 SER A C 1
ATOM 2519 O O . SER A 1 306 ? -38.081 15.349 -21.581 1.00 63.94 306 SER A O 1
ATOM 2521 N N . LYS A 1 307 ? -35.903 15.228 -22.152 1.00 57.91 307 LYS A N 1
ATOM 2522 C CA . LYS A 1 307 ? -35.714 16.671 -22.361 1.00 57.91 307 LYS A CA 1
ATOM 2523 C C . LYS A 1 307 ? -36.727 17.210 -23.377 1.00 57.91 307 LYS A C 1
ATOM 2525 O O . LYS A 1 307 ? -36.684 16.916 -24.565 1.00 57.91 307 LYS A O 1
ATOM 2530 N N . GLY A 1 308 ? -37.651 18.034 -22.883 1.00 57.41 308 GLY A N 1
ATOM 2531 C CA . GLY A 1 308 ? -38.650 18.737 -23.695 1.00 57.41 308 GLY A CA 1
ATOM 2532 C C . GLY A 1 308 ? -39.973 17.998 -23.932 1.00 57.41 308 GLY A C 1
ATOM 2533 O O . GLY A 1 308 ? -40.884 18.609 -24.483 1.00 57.41 308 GLY A O 1
ATOM 2534 N N . LYS A 1 309 ? -40.131 16.743 -23.481 1.00 59.91 309 LYS A N 1
ATOM 2535 C CA . LYS A 1 309 ? -41.387 15.967 -23.619 1.00 59.91 309 LYS A CA 1
ATOM 2536 C C . LYS A 1 309 ? -42.280 15.994 -22.366 1.00 59.91 309 LYS A C 1
ATOM 2538 O O . LYS A 1 309 ? -43.273 15.274 -22.297 1.00 59.91 309 LYS A O 1
ATOM 2543 N N . GLY A 1 310 ? -41.936 16.810 -21.369 1.00 62.00 310 GLY A N 1
ATOM 2544 C CA . GLY A 1 310 ? -42.709 16.932 -20.134 1.00 62.00 310 GLY A CA 1
ATOM 2545 C C . GLY A 1 310 ? -44.069 17.610 -20.343 1.00 62.00 310 GLY A C 1
ATOM 2546 O O . GLY A 1 310 ? -44.158 18.653 -20.992 1.00 62.00 310 GLY A O 1
ATOM 2547 N N . HIS A 1 311 ? -45.130 17.037 -19.772 1.00 64.19 311 HIS A N 1
ATOM 2548 C CA . HIS A 1 311 ? -46.473 17.613 -19.814 1.00 64.19 311 HIS A CA 1
ATOM 2549 C C . HIS A 1 311 ? -46.599 18.719 -18.758 1.00 64.19 311 HIS A C 1
ATOM 2551 O O . HIS A 1 311 ? -46.406 18.484 -17.568 1.00 64.19 311 HIS A O 1
ATOM 2557 N N . LYS A 1 312 ? -46.911 19.943 -19.181 1.00 73.00 312 LYS A N 1
ATOM 2558 C CA . LYS A 1 312 ? -47.144 21.075 -18.276 1.00 73.00 312 LYS A CA 1
ATOM 2559 C C . LYS A 1 312 ? -48.619 21.424 -18.284 1.00 73.00 312 LYS A C 1
ATOM 2561 O O . LYS A 1 312 ? -49.250 21.407 -19.341 1.00 73.00 312 LYS A O 1
ATOM 2566 N N . LEU A 1 313 ? -49.153 21.799 -17.125 1.00 72.19 313 LEU A N 1
ATOM 2567 C CA . LEU A 1 313 ? -50.460 22.444 -17.087 1.00 72.19 313 LEU A CA 1
ATOM 2568 C C . LEU A 1 313 ? -50.396 23.735 -17.907 1.00 72.19 313 LEU A C 1
ATOM 2570 O O . LEU A 1 313 ? -49.360 24.408 -17.938 1.00 72.19 313 LEU A O 1
ATOM 2574 N N . ASN A 1 314 ? -51.506 24.098 -18.553 1.00 80.31 314 ASN A N 1
ATOM 2575 C CA . ASN A 1 314 ? -51.632 25.423 -19.155 1.00 80.31 314 ASN A CA 1
ATOM 2576 C C . ASN A 1 314 ? -51.281 26.478 -18.087 1.00 80.31 314 ASN A C 1
ATOM 2578 O O . ASN A 1 314 ? -51.734 26.376 -16.947 1.00 80.31 314 ASN A O 1
ATOM 2582 N N . ARG A 1 315 ? -50.454 27.461 -18.460 1.00 79.56 315 ARG A N 1
ATOM 2583 C CA . ARG A 1 315 ? -49.970 28.533 -17.585 1.00 79.56 315 ARG A CA 1
ATOM 2584 C C . ARG A 1 315 ? -51.099 29.224 -16.822 1.00 79.56 315 ARG A C 1
ATOM 2586 O O . ARG A 1 315 ? -50.926 29.491 -15.638 1.00 79.56 315 ARG A O 1
ATOM 2593 N N . ASP A 1 316 ? -52.240 29.445 -17.466 1.00 84.06 316 ASP A N 1
ATOM 2594 C CA . ASP A 1 316 ? -53.383 30.112 -16.840 1.00 84.06 316 ASP A CA 1
ATOM 2595 C C . ASP A 1 316 ? -53.981 29.241 -15.733 1.00 84.06 316 ASP A C 1
ATOM 2597 O O . ASP A 1 316 ? -54.106 29.685 -14.595 1.00 84.06 316 ASP A O 1
ATOM 2601 N N . LYS A 1 317 ? -54.209 27.953 -16.024 1.00 83.69 317 LYS A N 1
ATOM 2602 C CA . LYS A 1 317 ? -54.683 26.970 -15.035 1.00 83.69 317 LYS A CA 1
ATOM 2603 C C . LYS A 1 317 ? -53.680 26.738 -13.903 1.00 83.69 317 LYS A C 1
ATOM 2605 O O . LYS A 1 317 ? -54.073 26.488 -12.770 1.00 83.69 317 LYS A O 1
ATOM 2610 N N . TYR A 1 318 ? -52.383 26.799 -14.197 1.00 85.25 318 TYR A N 1
ATOM 2611 C CA . TYR A 1 318 ? -51.330 26.652 -13.194 1.00 85.25 318 TYR A CA 1
ATOM 2612 C C . TYR A 1 318 ? -51.285 27.841 -12.229 1.00 85.25 318 TYR A C 1
ATOM 2614 O O . TYR A 1 318 ? -51.190 27.657 -11.017 1.00 85.25 318 TYR A O 1
ATOM 2622 N N . ASN A 1 319 ? -51.378 29.061 -12.760 1.00 85.62 319 ASN A N 1
ATOM 2623 C CA . ASN A 1 319 ? -51.437 30.272 -11.946 1.00 85.62 319 ASN A CA 1
ATOM 2624 C C . ASN A 1 319 ? -52.725 30.321 -11.116 1.00 85.62 319 ASN A C 1
ATOM 2626 O O . ASN A 1 319 ? -52.681 30.711 -9.952 1.00 85.62 319 ASN A O 1
ATOM 2630 N N . GLU A 1 320 ? -53.846 29.880 -11.693 1.00 89.19 320 GLU A N 1
ATOM 2631 C CA . GLU A 1 320 ? -55.117 29.733 -10.985 1.00 89.19 320 GLU A CA 1
ATOM 2632 C C . GLU A 1 320 ? -54.993 28.750 -9.814 1.00 89.19 320 GLU A C 1
ATOM 2634 O O . GLU A 1 320 ? -55.328 29.106 -8.687 1.00 89.19 320 GLU A O 1
ATOM 2639 N N . LEU A 1 321 ? -54.424 27.560 -10.042 1.00 85.19 321 LEU A N 1
ATOM 2640 C CA . LEU A 1 321 ? -54.170 26.577 -8.985 1.00 85.19 321 LEU A CA 1
ATOM 2641 C C . LEU A 1 321 ? -53.284 27.153 -7.872 1.00 85.19 321 LEU A C 1
ATOM 2643 O O . LEU A 1 321 ? -53.614 27.023 -6.696 1.00 85.19 321 LEU A O 1
ATOM 2647 N N . LYS A 1 322 ? -52.178 27.821 -8.228 1.00 86.19 322 LYS A N 1
ATOM 2648 C CA . LYS A 1 322 ? -51.272 28.436 -7.245 1.00 86.19 322 LYS A CA 1
ATOM 2649 C C . LYS A 1 322 ? -51.990 29.495 -6.406 1.00 86.19 322 LYS A C 1
ATOM 2651 O O . LYS A 1 322 ? -51.826 29.534 -5.191 1.00 86.19 322 LYS A O 1
ATOM 2656 N N . SER A 1 323 ? -52.815 30.321 -7.046 1.00 87.06 323 SER A N 1
ATOM 2657 C CA . SER A 1 323 ? -53.608 31.338 -6.358 1.00 87.06 323 SER A CA 1
ATOM 2658 C C . SER A 1 323 ? -54.652 30.722 -5.423 1.00 87.06 323 SER A C 1
ATOM 2660 O O . SER A 1 323 ? -54.804 31.201 -4.303 1.00 87.06 323 SER A O 1
ATOM 2662 N N . GLN A 1 324 ? -55.335 29.651 -5.842 1.00 90.12 324 GLN A N 1
ATOM 2663 C CA . GLN A 1 324 ? -56.310 28.947 -5.003 1.00 90.12 324 GLN A CA 1
ATOM 2664 C C . GLN A 1 324 ? -55.653 28.297 -3.780 1.00 90.12 324 GLN A C 1
ATOM 2666 O O . GLN A 1 324 ? -56.200 28.387 -2.683 1.00 90.12 324 GLN A O 1
ATOM 2671 N N . LEU A 1 325 ? -54.475 27.686 -3.944 1.00 88.56 325 LEU A N 1
ATOM 2672 C CA . LEU A 1 325 ? -53.734 27.066 -2.842 1.00 88.56 325 LEU A CA 1
ATOM 2673 C C . LEU A 1 325 ? -53.277 28.100 -1.810 1.00 88.56 325 LEU A C 1
ATOM 2675 O O . LEU A 1 325 ? -53.531 27.908 -0.624 1.00 88.56 325 LEU A O 1
ATOM 2679 N N . ASN A 1 326 ? -52.692 29.217 -2.255 1.00 86.75 326 ASN A N 1
ATOM 2680 C CA . ASN A 1 326 ? -52.286 30.296 -1.350 1.00 86.75 326 ASN A CA 1
ATOM 2681 C C . ASN A 1 326 ? -53.485 30.874 -0.596 1.00 86.75 326 ASN A C 1
ATOM 2683 O O . ASN A 1 326 ? -53.452 30.980 0.623 1.00 86.75 326 ASN A O 1
ATOM 2687 N N . LYS A 1 327 ? -54.587 31.147 -1.302 1.00 89.00 327 LYS A N 1
ATOM 2688 C CA . LYS A 1 327 ? -55.803 31.674 -0.678 1.00 89.00 327 LYS A CA 1
ATOM 2689 C C . LYS A 1 327 ? -56.404 30.705 0.343 1.00 89.00 327 LYS A C 1
ATOM 2691 O O . LYS A 1 327 ? -56.922 31.135 1.368 1.00 89.00 327 LYS A O 1
ATOM 2696 N N . THR A 1 328 ? -56.349 29.402 0.070 1.00 90.00 328 THR A N 1
ATOM 2697 C CA . THR A 1 328 ? -56.828 28.373 1.006 1.00 90.00 328 THR A CA 1
ATOM 2698 C C . THR A 1 328 ? -55.954 28.326 2.257 1.00 90.00 328 THR A C 1
ATOM 2700 O O . THR A 1 328 ? -56.486 28.193 3.355 1.00 90.00 328 THR A O 1
ATOM 2703 N N . LEU A 1 329 ? -54.634 28.472 2.102 1.00 87.50 329 LEU A N 1
ATOM 2704 C CA . LEU A 1 329 ? -53.699 28.525 3.223 1.00 87.50 329 LEU A CA 1
ATOM 2705 C C . LEU A 1 329 ? -53.928 29.774 4.088 1.00 87.50 329 LEU A C 1
ATOM 2707 O O . LEU A 1 329 ? -54.053 29.643 5.299 1.00 87.50 329 LEU A O 1
ATOM 2711 N N . GLU A 1 330 ? -54.063 30.950 3.468 1.00 85.38 330 GLU A N 1
ATOM 2712 C CA . GLU A 1 330 ? -54.394 32.211 4.153 1.00 85.38 330 GLU A CA 1
ATOM 2713 C C . GLU A 1 330 ? -55.714 32.093 4.928 1.00 85.38 330 GLU A C 1
ATOM 2715 O O . GLU A 1 330 ? -55.768 32.370 6.121 1.00 85.38 330 GLU A O 1
ATOM 2720 N N . THR A 1 331 ? -56.761 31.578 4.275 1.00 89.81 331 THR A N 1
ATOM 2721 C CA . THR A 1 331 ? -58.075 31.382 4.910 1.00 89.81 331 THR A CA 1
ATOM 2722 C C . THR A 1 331 ? -57.978 30.430 6.105 1.00 89.81 331 THR A C 1
ATOM 2724 O O . THR A 1 331 ? -58.570 30.681 7.148 1.00 89.81 331 THR A O 1
ATOM 2727 N N . PHE A 1 332 ? -57.200 29.349 5.988 1.00 88.44 332 PHE A N 1
ATOM 2728 C CA . PHE A 1 332 ? -57.008 28.396 7.079 1.00 88.44 332 PHE A CA 1
ATOM 2729 C C . PHE A 1 332 ? -56.283 29.018 8.281 1.00 88.44 332 PHE A C 1
ATOM 2731 O O . PHE A 1 332 ? -56.635 28.712 9.421 1.00 88.44 332 PHE A O 1
ATOM 2738 N N . VAL A 1 333 ? -55.295 29.884 8.036 1.00 85.56 333 VAL A N 1
ATOM 2739 C CA . VAL A 1 333 ? -54.591 30.632 9.089 1.00 85.56 333 VAL A CA 1
ATOM 2740 C C . VAL A 1 333 ? -55.538 31.607 9.787 1.00 85.56 333 VAL A C 1
ATOM 2742 O O . VAL A 1 333 ? -55.543 31.662 11.013 1.00 85.56 333 VAL A O 1
ATOM 2745 N N . ASP A 1 334 ? -56.367 32.325 9.030 1.00 84.38 334 ASP A N 1
ATOM 2746 C CA . ASP A 1 334 ? -57.293 33.323 9.577 1.00 84.38 334 ASP A CA 1
ATOM 2747 C C . ASP A 1 334 ? -58.448 32.697 10.380 1.00 84.38 334 ASP A C 1
ATOM 2749 O O . ASP A 1 334 ? -58.910 33.268 11.371 1.00 84.38 334 ASP A O 1
ATOM 2753 N N . GLU A 1 335 ? -58.933 31.521 9.969 1.00 87.94 335 GLU A N 1
ATOM 2754 C CA . GLU A 1 335 ? -60.082 30.849 10.594 1.00 87.94 335 GLU A CA 1
ATOM 2755 C C . GLU A 1 335 ? -59.731 30.061 11.866 1.00 87.94 335 GLU A C 1
ATOM 2757 O O . GLU A 1 335 ? -60.631 29.682 12.622 1.00 87.94 335 GLU A O 1
ATOM 2762 N N . ASN A 1 336 ? -58.446 29.813 12.136 1.00 84.38 336 ASN A N 1
ATOM 2763 C CA . ASN A 1 336 ? -58.007 28.979 13.253 1.00 84.38 336 ASN A CA 1
ATOM 2764 C C . ASN A 1 336 ? -57.118 29.759 14.228 1.00 84.38 336 ASN A C 1
ATOM 2766 O O . ASN A 1 336 ? -56.201 30.476 13.843 1.00 84.38 336 ASN A O 1
ATOM 2770 N N . VAL A 1 337 ? -57.343 29.572 15.532 1.00 83.25 337 VAL A N 1
ATOM 2771 C CA . VAL A 1 337 ? -56.436 30.100 16.563 1.00 83.25 337 VAL A CA 1
ATOM 2772 C C . VAL A 1 337 ? -55.225 29.173 16.652 1.00 83.25 337 VAL A C 1
ATOM 2774 O O . VAL A 1 337 ? -55.277 28.140 17.318 1.00 83.25 337 VAL A O 1
ATOM 2777 N N . LEU A 1 338 ? -54.156 29.528 15.943 1.00 83.81 338 LEU A N 1
ATOM 2778 C CA . LEU A 1 338 ? -52.940 28.723 15.820 1.00 83.81 338 LEU A CA 1
ATOM 2779 C C . LEU A 1 338 ? -51.853 29.171 16.804 1.00 83.81 338 LEU A C 1
ATOM 2781 O O . LEU A 1 338 ? -51.734 30.354 17.132 1.00 83.81 338 LEU A O 1
ATOM 2785 N N . SER A 1 339 ? -51.048 28.217 17.280 1.00 86.06 339 SER A N 1
ATOM 2786 C CA . SER A 1 339 ? -49.878 28.526 18.104 1.00 86.06 339 SER A CA 1
ATOM 2787 C C . SER A 1 339 ? -48.726 29.074 17.251 1.00 86.06 339 SER A C 1
ATOM 2789 O O . SER A 1 339 ? -48.704 28.932 16.028 1.00 86.06 339 SER A O 1
ATOM 2791 N N . SER A 1 340 ? -47.724 29.681 17.891 1.00 79.69 340 SER A N 1
ATOM 2792 C CA . SER A 1 340 ? -46.533 30.180 17.189 1.00 79.69 340 SER A CA 1
ATOM 2793 C C . SER A 1 340 ? -45.726 29.074 16.500 1.00 79.69 340 SER A C 1
ATOM 2795 O O . SER A 1 340 ? -45.088 29.330 15.482 1.00 79.69 340 SER A O 1
ATOM 2797 N N . GLU A 1 341 ? -45.746 27.851 17.038 1.00 80.88 341 GLU A N 1
ATOM 2798 C CA . GLU A 1 341 ? -45.072 26.699 16.427 1.00 80.88 341 GLU A CA 1
ATOM 2799 C C . GLU A 1 341 ? -45.827 26.218 15.179 1.00 80.88 341 GLU A C 1
ATOM 2801 O O . GLU A 1 341 ? -45.202 25.951 14.153 1.00 80.88 341 GLU A O 1
ATOM 2806 N N . ASP A 1 342 ? -47.164 26.212 15.220 1.00 82.31 342 ASP A N 1
ATOM 2807 C CA . ASP A 1 342 ? -48.005 25.848 14.072 1.00 82.31 342 ASP A CA 1
ATOM 2808 C C . ASP A 1 342 ? -47.853 26.847 12.916 1.00 82.31 342 ASP A C 1
ATOM 2810 O O . ASP A 1 342 ? -47.768 26.452 11.753 1.00 82.31 342 ASP A O 1
ATOM 2814 N N . LEU A 1 343 ? -47.749 28.144 13.226 1.00 81.56 343 LEU A N 1
ATOM 2815 C CA . LEU A 1 343 ? -47.520 29.190 12.224 1.00 81.56 343 LEU A CA 1
ATOM 2816 C C . LEU A 1 343 ? -46.175 29.017 11.504 1.00 81.56 343 LEU A C 1
ATOM 2818 O O . LEU A 1 343 ? -46.120 29.148 10.285 1.00 81.56 343 LEU A O 1
ATOM 2822 N N . SER A 1 344 ? -45.111 28.637 12.219 1.00 82.06 344 SER A N 1
ATOM 2823 C CA . SER A 1 344 ? -43.794 28.395 11.609 1.00 82.06 344 SER A CA 1
ATOM 2824 C C . SER A 1 344 ? -43.802 27.203 10.644 1.00 82.06 344 SER A C 1
ATOM 2826 O O . SER A 1 344 ? -43.138 27.219 9.605 1.00 82.06 344 SER A O 1
ATOM 2828 N N . VAL A 1 345 ? -44.598 26.172 10.940 1.00 81.00 345 VAL A N 1
ATOM 2829 C CA . VAL A 1 345 ? -44.804 25.049 10.018 1.00 81.00 345 VAL A CA 1
ATOM 2830 C C . VAL A 1 345 ? -45.542 25.515 8.755 1.00 81.00 345 VAL A C 1
ATOM 2832 O O . VAL A 1 345 ? -45.161 25.131 7.647 1.00 81.00 345 VAL A O 1
ATOM 2835 N N . LEU A 1 346 ? -46.558 26.372 8.899 1.00 82.50 346 LEU A N 1
ATOM 2836 C CA . LEU A 1 346 ? -47.335 26.919 7.778 1.00 82.50 346 LEU A CA 1
ATOM 2837 C C . LEU A 1 346 ? -46.5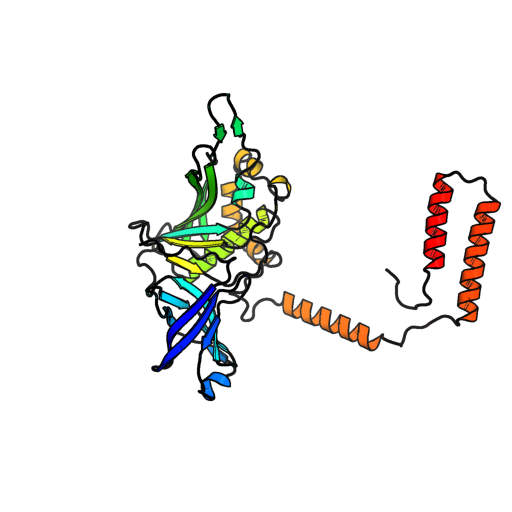34 27.887 6.896 1.00 82.50 346 LEU A C 1
ATOM 2839 O O . LEU A 1 346 ? -46.694 27.845 5.676 1.00 82.50 346 LEU A O 1
ATOM 2843 N N . GLU A 1 347 ? -45.593 28.648 7.456 1.00 81.44 347 GLU A N 1
ATOM 2844 C CA . GLU A 1 347 ? -44.607 29.412 6.673 1.00 81.44 347 GLU A CA 1
ATOM 2845 C C . GLU A 1 347 ? -43.765 28.486 5.773 1.00 81.44 347 GLU A C 1
ATOM 2847 O O . GLU A 1 347 ? -43.498 28.791 4.607 1.00 81.44 347 GLU A O 1
ATOM 2852 N N . GLY A 1 348 ? -43.402 27.296 6.266 1.00 78.88 348 GLY A N 1
ATOM 2853 C CA . GLY A 1 348 ? -42.736 26.266 5.464 1.00 78.88 348 GLY A CA 1
ATOM 2854 C C . GLY A 1 348 ? -43.585 25.785 4.279 1.00 78.88 348 GLY A C 1
ATOM 2855 O O . GLY A 1 348 ? -43.065 25.594 3.174 1.00 78.88 348 GLY A O 1
ATOM 2856 N N . PHE A 1 349 ? -44.899 25.645 4.477 1.00 80.94 349 PHE A N 1
ATOM 2857 C CA . PHE A 1 349 ? -45.841 25.315 3.404 1.00 80.94 349 PHE A CA 1
ATOM 2858 C C . PHE A 1 349 ? -45.976 26.450 2.381 1.00 80.94 349 PHE A C 1
ATOM 2860 O O . PHE A 1 349 ? -45.988 26.181 1.179 1.00 80.94 349 PHE A O 1
ATOM 2867 N N . GLU A 1 350 ? -46.006 27.708 2.818 1.00 81.38 350 GLU A N 1
ATOM 2868 C CA . GLU A 1 350 ? -46.059 28.874 1.929 1.00 81.38 350 GLU A CA 1
ATOM 2869 C C . GLU A 1 350 ? -44.812 28.971 1.032 1.00 81.38 350 GLU A C 1
ATOM 2871 O O . GLU A 1 350 ? -44.907 29.204 -0.182 1.00 81.38 350 GLU A O 1
ATOM 2876 N N . ILE A 1 351 ? -43.630 28.701 1.595 1.00 82.50 351 ILE A N 1
ATOM 2877 C CA . ILE A 1 351 ? -42.366 28.638 0.847 1.00 82.50 351 ILE A CA 1
ATOM 2878 C C . ILE A 1 351 ? -42.397 27.490 -0.175 1.00 82.50 351 ILE A C 1
ATOM 2880 O O . ILE A 1 351 ? -41.972 27.667 -1.323 1.00 82.50 351 ILE A O 1
ATOM 2884 N N . ALA A 1 352 ? -42.922 26.320 0.201 1.00 80.56 352 ALA A N 1
ATOM 2885 C CA . ALA A 1 352 ? -43.050 25.176 -0.702 1.00 80.56 352 ALA A CA 1
ATOM 2886 C C . ALA A 1 352 ? -44.032 25.454 -1.857 1.00 80.56 352 ALA A C 1
ATOM 2888 O O . ALA A 1 352 ? -43.713 25.179 -3.016 1.00 80.56 352 ALA A O 1
ATOM 2889 N N . LEU A 1 353 ? -45.184 26.071 -1.574 1.00 82.62 353 LEU A N 1
ATOM 2890 C CA . LEU A 1 353 ? -46.167 26.489 -2.583 1.00 82.62 353 LEU A CA 1
ATOM 2891 C C . LEU A 1 353 ? -45.602 27.562 -3.522 1.00 82.62 353 LEU A C 1
ATOM 2893 O O . LEU A 1 353 ? -45.811 27.516 -4.739 1.00 82.62 353 LEU A O 1
ATOM 2897 N N . SER A 1 354 ? -44.823 28.502 -2.986 1.00 78.62 354 SER A N 1
ATOM 2898 C CA . SER A 1 354 ? -44.150 29.538 -3.770 1.00 78.62 354 SER A CA 1
ATOM 2899 C C . SER A 1 354 ? -43.141 28.956 -4.760 1.00 78.62 354 SER A C 1
ATOM 2901 O O . SER A 1 354 ? -43.060 29.442 -5.895 1.00 78.62 354 SER A O 1
ATOM 2903 N N . ASN A 1 355 ? -42.453 27.883 -4.365 1.00 79.00 355 ASN A N 1
ATOM 2904 C CA . ASN A 1 355 ? -41.446 27.181 -5.160 1.00 79.00 355 ASN A CA 1
ATOM 2905 C C . ASN A 1 355 ? -41.995 26.024 -6.005 1.00 79.00 355 ASN A C 1
ATOM 2907 O O . ASN A 1 355 ? -41.223 25.389 -6.732 1.00 79.00 355 ASN A O 1
ATOM 2911 N N . LEU A 1 356 ? -43.306 25.767 -5.958 1.00 80.00 356 LEU A N 1
ATOM 2912 C CA . LEU A 1 356 ? -43.953 24.778 -6.810 1.00 80.00 356 LEU A CA 1
ATOM 2913 C C . LEU A 1 356 ? -43.602 25.074 -8.278 1.00 80.00 356 LEU A C 1
ATOM 2915 O O . LEU A 1 356 ? -43.687 26.220 -8.744 1.00 80.00 356 LEU A O 1
ATOM 2919 N N . LYS A 1 357 ? -43.181 24.040 -9.013 1.00 76.88 357 LYS A N 1
ATOM 2920 C CA . LYS A 1 357 ? -42.821 24.126 -10.434 1.00 76.88 357 LYS A CA 1
ATOM 2921 C C . LYS A 1 357 ? -43.890 23.443 -11.280 1.00 76.88 357 LYS A C 1
ATOM 2923 O O . LYS A 1 357 ? -44.319 22.337 -10.980 1.00 76.88 357 LYS A O 1
ATOM 2928 N N . ASN A 1 358 ? -44.254 24.066 -12.400 1.00 73.94 358 ASN A N 1
ATOM 2929 C CA . ASN A 1 358 ? -45.115 23.448 -13.409 1.00 73.94 358 ASN A CA 1
ATOM 2930 C C . ASN A 1 358 ? -44.294 22.448 -14.243 1.00 73.94 358 ASN A C 1
ATOM 2932 O O . ASN A 1 358 ? -43.729 22.800 -15.286 1.00 73.94 358 ASN A O 1
ATOM 2936 N N . THR A 1 359 ? -44.151 21.229 -13.727 1.00 69.94 359 THR A N 1
ATOM 2937 C CA . THR A 1 359 ? -43.356 20.152 -14.324 1.00 69.94 359 THR A CA 1
ATOM 2938 C C . THR A 1 359 ? -44.047 18.801 -14.144 1.00 69.94 359 THR A C 1
ATOM 2940 O O . THR A 1 359 ? -44.666 18.553 -13.116 1.00 69.94 359 THR A O 1
ATOM 2943 N N . SER A 1 360 ? -43.931 17.922 -15.142 1.00 61.47 360 SER A N 1
ATOM 2944 C CA . SER A 1 360 ? -44.362 16.515 -15.066 1.00 61.47 360 SER A CA 1
ATOM 2945 C C . SER A 1 360 ? -43.328 15.596 -14.419 1.00 61.47 360 SER A C 1
ATOM 2947 O O . SER A 1 360 ? -43.572 14.401 -14.280 1.00 61.47 360 SER A O 1
ATOM 2949 N N . HIS A 1 361 ? -42.140 16.115 -14.112 1.00 59.28 361 HIS A N 1
ATOM 2950 C CA . HIS A 1 361 ? -41.081 15.344 -13.472 1.00 59.28 361 HIS A CA 1
ATOM 2951 C C . HIS A 1 361 ? -41.210 15.446 -11.950 1.00 59.28 361 HIS A C 1
ATOM 2953 O O . HIS A 1 361 ? -41.533 16.535 -11.467 1.00 59.28 361 HIS A O 1
ATOM 2959 N N . PRO A 1 362 ? -40.925 14.368 -11.198 1.00 51.94 362 PRO A N 1
ATOM 2960 C CA . PRO A 1 362 ? -40.836 14.439 -9.747 1.00 51.94 362 PRO A CA 1
ATOM 2961 C C . PRO A 1 362 ? -39.829 15.525 -9.360 1.00 51.94 362 PRO A C 1
ATOM 2963 O O . PRO A 1 362 ? -38.659 15.459 -9.738 1.00 51.94 362 PRO A O 1
ATOM 2966 N N . THR A 1 363 ? -40.286 16.552 -8.655 1.00 48.66 363 THR A N 1
ATOM 2967 C CA . THR A 1 363 ? -39.394 17.471 -7.949 1.00 48.66 363 THR A CA 1
ATOM 2968 C C . THR A 1 363 ? -38.969 16.785 -6.660 1.00 48.66 363 THR A C 1
ATOM 2970 O O . THR A 1 363 ? -39.818 16.544 -5.803 1.00 48.66 363 THR A O 1
ATOM 2973 N N . LEU A 1 364 ? -37.685 16.422 -6.583 1.00 35.62 364 LEU A N 1
ATOM 2974 C CA . LEU A 1 364 ? -37.008 16.101 -5.326 1.00 35.62 364 LEU A CA 1
ATOM 2975 C C . LEU A 1 364 ? -36.912 17.344 -4.443 1.00 35.62 364 LEU A C 1
ATOM 2977 O O . LEU A 1 364 ? -36.648 18.434 -5.012 1.00 35.62 364 LEU A O 1
#